Protein AF-A0AAD8MMP9-F1 (afdb_monomer_lite)

Secondary structure (DSSP, 8-state):
--EEEEEEEEEEEEEEPPPPPP-HHHHHHHIIIII---HHHHHHHHHHHHHTTSBS-S-----S--TT--HHHHHHHTTT-TTTHHHHHHHHHH--PPPPP----SS-PPP-B-S---HHHH-HHHHHHHHHHHHHHHHHHSPPEEEEEEEEEEEETTEEEEEEEEEEEE-GGGGT-GGG----B------TT-EEE----------PPPPPPPPHHHHHHHHHHTT-S-TTTHHHHHHHHHHTTSSEEETTTEEEPPHHHHHHHHHHHHHHHHHHHHHHHHHH------TT-S--SPPEEE-SSSPEEE-TTT--EEEPPTT-----S---B-TTT--B---

Foldseek 3Di:
DWWWAWADKDKDKDWDFFDFFAALLNLQLCCQQPVVDASQVSQVLLVVCCVVQFKWDRLDPARDDPPPDDPLLLLVQCCPAPQCNVLSVCCNVVHWDAADDDHGPPDTHGIGTGHHDDCVVRPDSSVVSSLCRHLSSSSRRKGIWIKMKIKIWIDTPHDIDIDIFIGTPGCISCVSVVVPGDDGDDDDDDDRRDIHDDPDDDDDDDDDDDDDADALSRVSVVCVVVVNDGSVCSSVVVVVCCVVQQWPQDPSRGTDGDPVNVVVVVVVVVVCVVCVVVVVCVVVDQPDDDPPDPDSDDWDWDPPPQTWTADPVVRDIGGDPPPDDDDDDDQPQDPSPSDGPPD

Radius of gyration: 29.07 Å; chains: 1; bounding box: 74×55×85 Å

pLDDT: mean 83.8, std 15.83, range [30.52, 98.56]

Organism: NCBI:txid360622

Sequence (343 aa):
MDLLKLLAYQKSRRPKFALLVLIQFNLLKVASSSLGFGPQLAMQLAERLYTQGFISYPRTESTAYPSSFDFRGALEVLRNNSVSGNDVQKLLADGYIKPRSGTDVGDHPPITPMRSALEDMLGYDAWRVYQYVCQHFLGTLSPDCKFIRTKIDFLVGVEFFNCTGQNVTVKGFTSLMPWLAVSEKSLHRLTKGEKIELSKVELYEGYTAPPDYLSESELISLMEKNGIGTDASIPVHINNISERNYVQVQAGRRPSQPFSCCATFQQKFSYFVKKIENMDSLFEAQFSPLSDGKCPRYMKYISSLPSRLFCGTCEEVYFVPQKGTIKLYKEIMCPLERTTLSF

Structure (mmCIF, N/CA/C/O backbone):
data_AF-A0AAD8MMP9-F1
#
_entry.id   AF-A0AAD8MMP9-F1
#
loop_
_atom_site.group_PDB
_atom_site.id
_atom_site.type_symbol
_atom_site.label_atom_id
_atom_site.label_alt_id
_atom_site.label_comp_id
_atom_site.label_asym_id
_atom_site.label_entity_id
_atom_site.label_seq_id
_atom_site.pdbx_PDB_ins_code
_atom_site.Cartn_x
_atom_site.Cartn_y
_atom_site.Cartn_z
_atom_site.occupancy
_atom_site.B_iso_or_equiv
_atom_site.auth_seq_id
_atom_site.auth_comp_id
_atom_site.auth_asym_id
_atom_site.auth_atom_id
_atom_site.pdbx_PDB_model_num
ATOM 1 N N . MET A 1 1 ? -19.319 4.101 46.965 1.00 58.44 1 MET A N 1
ATOM 2 C CA . MET A 1 1 ? -18.586 3.641 45.771 1.00 58.44 1 MET A CA 1
ATOM 3 C C . MET A 1 1 ? -19.235 4.287 44.574 1.00 58.44 1 MET A C 1
ATOM 5 O O . MET A 1 1 ? -20.454 4.198 44.451 1.00 58.44 1 MET A O 1
ATOM 9 N N . ASP A 1 2 ? -18.456 4.981 43.753 1.00 71.88 2 ASP A N 1
ATOM 10 C CA . ASP A 1 2 ? -18.988 5.533 42.515 1.00 71.88 2 ASP A CA 1
ATOM 11 C C . ASP A 1 2 ? -19.393 4.390 41.584 1.00 71.88 2 ASP A C 1
ATOM 13 O O . ASP A 1 2 ? -18.718 3.365 41.489 1.00 71.88 2 ASP A O 1
ATOM 17 N N . LEU A 1 3 ? -20.549 4.542 40.946 1.00 81.81 3 LEU A N 1
ATOM 18 C CA . LEU A 1 3 ? -21.067 3.571 39.992 1.00 81.81 3 LEU A CA 1
ATOM 19 C C . LEU A 1 3 ? -20.827 4.094 38.586 1.00 81.81 3 LEU A C 1
ATOM 21 O O . LEU A 1 3 ? -21.098 5.259 38.290 1.00 81.81 3 LEU A O 1
ATOM 25 N N . LEU A 1 4 ? -20.380 3.204 37.708 1.00 85.06 4 LEU A N 1
ATOM 26 C CA . LEU A 1 4 ? -20.239 3.488 36.293 1.00 85.06 4 LEU A CA 1
ATOM 27 C C . LEU A 1 4 ? -21.638 3.471 35.670 1.00 85.06 4 LEU A C 1
ATOM 29 O O . LEU A 1 4 ? -22.221 2.408 35.449 1.00 85.06 4 LEU A O 1
ATOM 33 N N . LYS A 1 5 ? -22.220 4.651 35.441 1.00 89.06 5 LYS A N 1
ATOM 34 C CA . LYS A 1 5 ? -23.558 4.769 34.855 1.00 89.06 5 LYS A CA 1
ATOM 35 C C . LYS A 1 5 ? -23.455 4.830 33.341 1.00 89.06 5 LYS A C 1
ATOM 37 O O . LYS A 1 5 ? -22.826 5.732 32.791 1.00 89.06 5 LYS A O 1
ATOM 42 N N . LEU A 1 6 ? -24.141 3.927 32.653 1.00 92.25 6 LEU A N 1
ATOM 43 C CA . LEU A 1 6 ? -24.201 3.949 31.197 1.00 92.25 6 LEU A CA 1
ATOM 44 C C . LEU A 1 6 ? -25.117 5.076 30.696 1.00 92.25 6 LEU A C 1
ATOM 46 O O . LEU A 1 6 ? -26.314 5.104 30.998 1.00 92.25 6 LEU A O 1
ATOM 50 N N . LEU A 1 7 ? -24.569 5.983 29.885 1.00 91.69 7 LEU A N 1
ATOM 51 C CA . LEU A 1 7 ? -25.302 7.094 29.270 1.00 91.69 7 LEU A CA 1
ATOM 52 C C . LEU A 1 7 ? -25.846 6.744 27.887 1.00 91.69 7 LEU A C 1
ATOM 54 O O . LEU A 1 7 ? -27.003 7.043 27.576 1.00 91.69 7 LEU A O 1
ATOM 58 N N . ALA A 1 8 ? -25.015 6.121 27.053 1.00 91.56 8 ALA A N 1
ATOM 59 C CA . ALA A 1 8 ? -25.364 5.796 25.679 1.00 91.56 8 ALA A CA 1
ATOM 60 C C . ALA A 1 8 ? -24.740 4.472 25.245 1.00 91.56 8 ALA A C 1
ATOM 62 O O . ALA A 1 8 ? -23.586 4.179 25.548 1.00 91.56 8 ALA A O 1
ATOM 63 N N . TYR A 1 9 ? -25.520 3.690 24.503 1.00 93.75 9 TYR A N 1
ATOM 64 C CA . TYR A 1 9 ? -25.083 2.464 23.850 1.00 93.75 9 TYR A CA 1
ATOM 65 C C . TYR A 1 9 ? -25.411 2.582 22.365 1.00 93.75 9 TYR A C 1
ATOM 67 O O . TYR A 1 9 ? -26.579 2.564 21.974 1.00 93.75 9 TYR A O 1
ATOM 75 N N . GLN A 1 10 ? -24.388 2.748 21.534 1.00 94.00 10 GLN A N 1
ATOM 76 C CA . GLN A 1 10 ? -24.546 3.013 20.109 1.00 94.00 10 GLN A CA 1
ATOM 77 C C . GLN A 1 10 ? -23.937 1.877 19.297 1.00 94.00 10 GLN A C 1
ATOM 79 O O . GLN A 1 10 ? -22.747 1.587 19.415 1.00 94.00 10 GLN A O 1
ATOM 84 N N . LYS A 1 11 ? -24.741 1.262 18.427 1.00 94.88 11 LYS A N 1
ATOM 85 C CA . LYS A 1 11 ? -24.263 0.322 17.409 1.00 94.88 11 LYS A CA 1
ATOM 86 C C . LYS A 1 11 ? -24.375 0.949 16.036 1.00 94.88 11 LYS A C 1
ATOM 88 O O . LYS A 1 11 ? -25.426 1.458 15.667 1.00 94.88 11 LYS A O 1
ATOM 93 N N . SER A 1 12 ? -23.304 0.854 15.262 1.00 95.62 12 SER A N 1
ATOM 94 C CA . SER A 1 12 ? -23.305 1.251 13.856 1.00 95.62 12 SER A CA 1
ATOM 95 C C . SER A 1 12 ? -22.655 0.167 13.010 1.00 95.62 12 SER A C 1
ATOM 97 O O . SER A 1 12 ? -21.595 -0.352 13.363 1.00 95.62 12 SER A O 1
ATOM 99 N N . ARG A 1 13 ? -23.294 -0.182 11.891 1.00 96.81 13 ARG A N 1
ATOM 100 C CA . ARG A 1 13 ? -22.660 -0.989 10.846 1.00 96.81 13 ARG A CA 1
ATOM 101 C C . ARG A 1 13 ? -21.703 -0.082 10.085 1.00 96.81 13 ARG A C 1
ATOM 103 O O . ARG A 1 13 ? -22.095 1.003 9.660 1.00 96.81 13 ARG A O 1
ATOM 110 N N . ARG A 1 14 ? -20.451 -0.500 9.955 1.00 95.69 14 ARG A N 1
ATOM 111 C CA . ARG A 1 14 ? -19.398 0.267 9.294 1.00 95.69 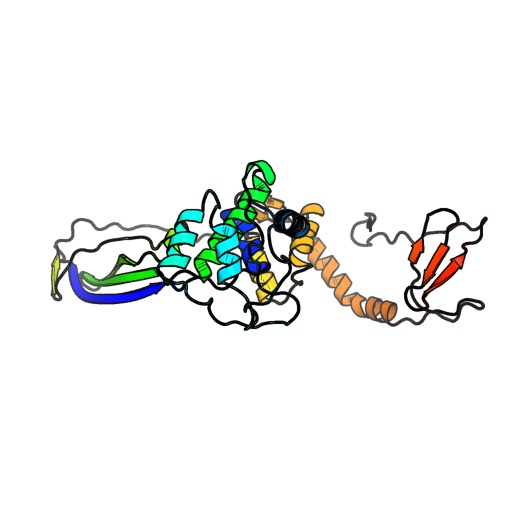14 ARG A CA 1
ATOM 112 C C . ARG A 1 14 ? -18.762 -0.591 8.201 1.00 95.69 14 ARG A C 1
ATOM 114 O O . ARG A 1 14 ? -18.423 -1.746 8.471 1.00 95.69 14 ARG A O 1
ATOM 121 N N . PRO A 1 15 ? -18.615 -0.057 6.980 1.00 95.31 15 PRO A N 1
ATOM 122 C CA . PRO A 1 15 ? -17.741 -0.653 5.991 1.00 95.31 15 PRO A CA 1
ATOM 123 C C . PRO A 1 15 ? -16.297 -0.204 6.244 1.00 95.31 15 PRO A C 1
ATOM 125 O O . PRO A 1 15 ? -16.038 0.933 6.646 1.00 95.31 15 PRO A O 1
ATOM 128 N N . LYS A 1 16 ? -15.353 -1.095 5.967 1.00 95.31 16 LYS A N 1
ATOM 129 C CA . LYS A 1 16 ? -13.981 -0.754 5.616 1.00 95.31 16 LYS A CA 1
ATOM 130 C C . LYS A 1 16 ? -13.848 -1.060 4.131 1.00 95.31 16 LYS A C 1
ATOM 132 O O . LYS A 1 16 ? -13.914 -2.223 3.733 1.00 95.31 16 LYS A O 1
ATOM 137 N N . PHE A 1 17 ? -13.741 0.003 3.341 1.00 93.69 17 PHE A N 1
ATOM 138 C CA . PHE A 1 17 ? -13.715 -0.092 1.887 1.00 93.69 17 PHE A CA 1
ATOM 139 C C . PHE A 1 17 ? -12.473 -0.842 1.405 1.00 93.69 17 PHE A C 1
ATOM 141 O O . PHE A 1 17 ? -11.384 -0.638 1.953 1.00 93.69 17 PHE A O 1
ATOM 148 N N . ALA A 1 18 ? -12.645 -1.676 0.380 1.00 89.06 18 ALA A N 1
ATOM 149 C CA . ALA A 1 18 ? -11.548 -2.313 -0.339 1.00 89.06 18 ALA A CA 1
ATOM 150 C C . ALA A 1 18 ? -10.559 -1.269 -0.875 1.00 89.06 18 ALA A C 1
ATOM 152 O O . ALA A 1 18 ? -10.914 -0.109 -1.097 1.00 89.06 18 ALA A O 1
ATOM 153 N N . LEU A 1 19 ? -9.299 -1.657 -1.065 1.00 87.56 19 LEU A N 1
ATOM 154 C CA . LEU A 1 19 ? -8.236 -0.742 -1.489 1.00 87.56 19 LEU A CA 1
ATOM 155 C C . LEU A 1 19 ? -8.536 -0.097 -2.852 1.00 87.56 19 LEU A C 1
ATOM 157 O O . LEU A 1 19 ? -9.304 -0.620 -3.657 1.00 87.56 19 LEU A O 1
ATOM 161 N N . LEU A 1 20 ? -7.939 1.072 -3.092 1.00 92.69 20 LEU A N 1
ATOM 162 C CA . LEU A 1 20 ? -7.825 1.595 -4.455 1.00 92.69 20 LEU A CA 1
ATOM 163 C C . LEU A 1 20 ? -6.844 0.725 -5.244 1.00 92.69 20 LEU A C 1
ATOM 165 O O . LEU A 1 20 ? -6.064 -0.023 -4.653 1.00 92.69 20 LEU A O 1
ATOM 169 N N . VAL A 1 21 ? -6.880 0.825 -6.568 1.00 95.00 21 VAL A N 1
ATOM 170 C CA . VAL A 1 21 ? -5.954 0.100 -7.445 1.00 95.00 21 VAL A CA 1
ATOM 171 C C . VAL A 1 21 ? -4.492 0.420 -7.119 1.00 95.00 21 VAL A C 1
ATOM 173 O O . VAL A 1 21 ? -4.172 1.458 -6.530 1.00 95.00 21 VAL A O 1
ATOM 176 N N . LEU A 1 22 ? -3.599 -0.510 -7.447 1.00 95.94 22 LEU A N 1
ATOM 177 C CA . LEU A 1 22 ? -2.187 -0.362 -7.130 1.00 95.94 22 LEU A CA 1
ATOM 178 C C . LEU A 1 22 ? -1.511 0.555 -8.153 1.00 95.94 22 LEU A C 1
ATOM 180 O O . LEU A 1 22 ? -1.499 0.256 -9.341 1.00 95.94 22 LEU A O 1
ATOM 184 N N . ILE A 1 23 ? -0.919 1.639 -7.667 1.00 94.62 23 ILE A N 1
ATOM 185 C CA . ILE A 1 23 ? -0.057 2.544 -8.438 1.00 94.62 23 ILE A CA 1
ATOM 186 C C . ILE A 1 23 ? 1.351 2.526 -7.853 1.00 94.62 23 ILE A C 1
ATOM 188 O O . ILE A 1 23 ? 1.547 2.014 -6.741 1.00 94.62 23 ILE A O 1
ATOM 192 N N . GLN A 1 24 ? 2.317 3.117 -8.559 1.00 94.12 24 GLN A N 1
ATOM 193 C CA . GLN A 1 24 ? 3.718 3.097 -8.140 1.00 94.12 24 GLN A CA 1
ATOM 194 C C . GLN A 1 24 ? 3.892 3.605 -6.705 1.00 94.12 24 GLN A C 1
ATOM 196 O O . GLN A 1 24 ? 4.497 2.944 -5.862 1.00 94.12 24 GLN A O 1
ATOM 201 N N . PHE A 1 25 ? 3.306 4.759 -6.405 1.00 92.19 25 PHE A N 1
ATOM 202 C CA . PHE A 1 25 ? 3.400 5.394 -5.098 1.00 92.19 25 PHE A CA 1
ATOM 203 C C . PHE A 1 25 ? 2.946 4.475 -3.947 1.00 92.19 25 PHE A C 1
ATOM 205 O O . PHE A 1 25 ? 3.640 4.321 -2.936 1.00 92.19 25 PHE A O 1
ATOM 212 N N . ASN A 1 26 ? 1.805 3.800 -4.121 1.00 93.75 26 ASN A N 1
ATOM 213 C CA . ASN A 1 26 ? 1.270 2.862 -3.133 1.00 93.75 26 ASN A CA 1
ATOM 214 C C . ASN A 1 26 ? 2.190 1.648 -2.953 1.00 93.75 26 ASN A C 1
ATOM 216 O O . ASN A 1 26 ? 2.414 1.212 -1.820 1.00 93.75 26 ASN A O 1
ATOM 220 N N . LEU A 1 27 ? 2.756 1.132 -4.050 1.00 96.38 27 LEU A N 1
ATOM 221 C CA . LEU A 1 27 ? 3.713 0.030 -4.009 1.00 96.38 27 LEU A CA 1
ATOM 222 C C . LEU A 1 27 ? 4.965 0.408 -3.204 1.00 96.38 27 LEU A C 1
ATOM 224 O O . LEU A 1 27 ? 5.367 -0.352 -2.327 1.00 96.38 27 LEU A O 1
ATOM 228 N N . LEU A 1 28 ? 5.539 1.593 -3.435 1.00 95.50 28 LEU A N 1
ATOM 229 C CA . LEU A 1 28 ? 6.738 2.059 -2.725 1.00 95.50 28 LEU A CA 1
ATOM 230 C C . LEU A 1 28 ? 6.518 2.201 -1.218 1.00 95.50 28 LEU A C 1
ATOM 232 O O . LEU A 1 28 ? 7.366 1.801 -0.417 1.00 95.50 28 LEU A O 1
ATOM 236 N N . LYS A 1 29 ? 5.361 2.732 -0.814 1.00 94.00 29 LYS A N 1
ATOM 237 C CA . LYS A 1 29 ? 5.013 2.892 0.604 1.00 94.00 29 LYS A CA 1
ATOM 238 C C . LYS A 1 29 ? 4.910 1.562 1.326 1.00 94.00 29 LYS A C 1
ATOM 240 O O . LYS A 1 29 ? 5.427 1.419 2.437 1.00 94.00 29 LYS A O 1
ATOM 245 N N . VAL A 1 30 ? 4.257 0.579 0.711 1.00 94.62 30 VAL A N 1
ATOM 246 C CA . VAL A 1 30 ? 4.124 -0.749 1.319 1.00 94.62 30 VAL A CA 1
ATOM 247 C C . VAL A 1 30 ? 5.438 -1.517 1.267 1.00 94.62 30 VAL A C 1
ATOM 249 O O . VAL A 1 30 ? 5.790 -2.187 2.239 1.00 94.62 30 VAL A O 1
ATOM 252 N N . ALA A 1 31 ? 6.218 -1.349 0.200 1.00 94.62 31 ALA A N 1
ATOM 253 C CA . ALA A 1 31 ? 7.552 -1.919 0.118 1.00 94.62 31 ALA A CA 1
ATOM 254 C C . ALA A 1 31 ? 8.436 -1.452 1.286 1.00 94.62 31 ALA A C 1
ATOM 256 O O . ALA A 1 31 ? 9.057 -2.285 1.943 1.00 94.62 31 ALA A O 1
ATOM 257 N N . SER A 1 32 ? 8.403 -0.159 1.619 1.00 92.31 32 SER A N 1
ATOM 258 C CA . SER A 1 32 ? 9.150 0.391 2.754 1.00 92.31 32 SER A CA 1
ATOM 259 C C . SER A 1 32 ? 8.573 -0.029 4.111 1.00 92.31 32 SER A C 1
ATOM 261 O O . SER A 1 32 ? 9.277 -0.622 4.927 1.00 92.31 32 SER A O 1
ATOM 263 N N . SER A 1 33 ? 7.283 0.222 4.348 1.00 90.62 33 SER A N 1
ATOM 264 C CA . SER A 1 33 ? 6.664 0.023 5.669 1.00 90.62 33 SER A CA 1
ATOM 265 C C . SER A 1 33 ? 6.436 -1.441 6.053 1.00 90.62 33 SER A C 1
ATOM 267 O O . SER A 1 33 ? 6.420 -1.758 7.239 1.00 90.62 33 SER A O 1
ATOM 269 N N . SER A 1 34 ? 6.231 -2.327 5.073 1.00 91.00 34 SER A N 1
ATOM 270 C CA . SER A 1 34 ? 5.814 -3.718 5.313 1.00 91.00 34 SER A CA 1
ATOM 271 C C . SER A 1 34 ? 6.781 -4.748 4.735 1.00 91.00 34 SER A C 1
ATOM 273 O O . SER A 1 34 ? 6.989 -5.795 5.347 1.00 91.00 34 SER A O 1
ATOM 275 N N . LEU A 1 35 ? 7.383 -4.487 3.566 1.00 92.81 35 LEU A N 1
ATOM 276 C CA . LEU A 1 35 ? 8.312 -5.445 2.952 1.00 92.81 35 LEU A CA 1
ATOM 277 C C . LEU A 1 35 ? 9.772 -5.234 3.382 1.00 92.81 35 LEU A C 1
ATOM 279 O O . LEU A 1 35 ? 10.572 -6.164 3.285 1.00 92.81 35 LEU A O 1
ATOM 283 N N . GLY A 1 36 ? 10.107 -4.059 3.918 1.00 91.44 36 GLY A N 1
ATOM 284 C CA . GLY A 1 36 ? 11.461 -3.702 4.343 1.00 91.44 36 GLY A CA 1
ATOM 285 C C . GLY A 1 36 ? 12.383 -3.266 3.199 1.00 91.44 36 GLY A C 1
ATOM 286 O O . GLY A 1 36 ? 13.585 -3.102 3.418 1.00 91.44 36 GLY A O 1
ATOM 287 N N . PHE A 1 37 ? 11.852 -3.041 1.996 1.00 94.00 37 PHE A N 1
ATOM 288 C CA . PHE A 1 37 ? 12.624 -2.622 0.826 1.00 94.00 37 PHE A CA 1
ATOM 289 C C . PHE A 1 37 ? 12.682 -1.104 0.699 1.00 94.00 37 PHE A C 1
ATOM 291 O O . PHE A 1 37 ? 11.685 -0.409 0.887 1.00 94.00 37 PHE A O 1
ATOM 298 N N . GLY A 1 38 ? 13.855 -0.588 0.329 1.00 92.06 38 GLY A N 1
ATOM 299 C CA . GLY A 1 38 ? 13.985 0.820 -0.029 1.00 92.06 38 GLY A CA 1
ATOM 300 C C . GLY A 1 38 ? 13.291 1.123 -1.349 1.00 92.06 38 GLY A C 1
ATOM 301 O O . GLY A 1 38 ? 13.152 0.213 -2.170 1.00 92.06 38 GLY A O 1
ATOM 302 N N . PRO A 1 39 ? 12.891 2.380 -1.596 1.00 92.38 39 PRO A N 1
ATOM 303 C CA . PRO A 1 39 ? 12.135 2.737 -2.794 1.00 92.38 39 PRO A CA 1
ATOM 304 C C . PRO A 1 39 ? 12.847 2.335 -4.094 1.00 92.38 39 PRO A C 1
ATOM 306 O O . PRO A 1 39 ? 12.214 1.826 -5.016 1.00 92.38 39 PRO A O 1
ATOM 309 N N . GLN A 1 40 ? 14.174 2.495 -4.139 1.00 93.19 40 GLN A N 1
ATOM 310 C CA . GLN A 1 40 ? 14.999 2.114 -5.287 1.00 93.19 40 GLN A CA 1
ATOM 311 C C . GLN A 1 40 ? 14.990 0.601 -5.539 1.00 93.19 40 GLN A C 1
ATOM 313 O O . GLN A 1 40 ? 14.721 0.168 -6.656 1.00 93.19 40 GLN A O 1
ATOM 318 N N . LEU A 1 41 ? 15.229 -0.205 -4.498 1.00 95.44 41 LEU A N 1
ATOM 319 C CA . LEU A 1 41 ? 15.193 -1.666 -4.605 1.00 95.44 41 LEU A CA 1
ATOM 320 C C . LEU A 1 41 ? 13.789 -2.156 -4.981 1.00 95.44 41 LEU A C 1
ATOM 322 O O . LEU A 1 41 ? 13.646 -3.022 -5.838 1.00 95.44 41 LEU A O 1
ATOM 326 N N . ALA A 1 42 ? 12.746 -1.574 -4.385 1.00 96.88 42 ALA A N 1
ATOM 327 C CA . ALA A 1 42 ? 11.361 -1.904 -4.701 1.00 96.88 42 ALA A CA 1
ATOM 328 C C . ALA A 1 42 ? 11.049 -1.686 -6.191 1.00 96.88 42 ALA A C 1
ATOM 330 O O . ALA A 1 42 ? 10.469 -2.570 -6.823 1.00 96.88 42 ALA A O 1
ATOM 331 N N . MET A 1 43 ? 11.492 -0.562 -6.772 1.00 96.19 43 MET A N 1
ATOM 332 C CA . MET A 1 43 ? 11.341 -0.328 -8.211 1.00 96.19 43 MET A CA 1
ATOM 333 C C . MET A 1 43 ? 12.172 -1.274 -9.063 1.00 96.19 43 MET A C 1
ATOM 335 O O . MET A 1 43 ? 11.644 -1.791 -10.039 1.00 96.19 43 MET A O 1
ATOM 339 N N . GLN A 1 44 ? 13.423 -1.555 -8.695 1.00 97.12 44 GLN A N 1
ATOM 340 C CA . GLN A 1 44 ? 14.257 -2.511 -9.433 1.00 97.12 44 GLN A CA 1
ATOM 341 C C . GLN A 1 44 ? 13.612 -3.904 -9.484 1.00 97.12 44 GLN A C 1
ATOM 343 O O . GLN A 1 44 ? 13.594 -4.554 -10.530 1.00 97.12 44 GLN A O 1
ATOM 348 N N . LEU A 1 45 ? 13.036 -4.357 -8.366 1.00 98.25 45 LEU A N 1
ATOM 349 C CA . LEU A 1 45 ? 12.303 -5.621 -8.301 1.00 98.25 45 LEU A CA 1
ATOM 350 C C . LEU A 1 45 ? 11.035 -5.575 -9.163 1.00 98.25 45 LEU A C 1
ATOM 352 O O . LEU A 1 45 ? 10.792 -6.506 -9.929 1.00 98.25 45 LEU A O 1
ATOM 356 N N . ALA A 1 46 ? 10.252 -4.496 -9.091 1.00 98.12 46 ALA A N 1
ATOM 357 C CA . ALA A 1 46 ? 9.047 -4.336 -9.904 1.00 98.12 46 ALA A CA 1
ATOM 358 C C . ALA A 1 46 ? 9.360 -4.287 -11.414 1.00 98.12 46 ALA A C 1
ATOM 360 O O . ALA A 1 46 ? 8.691 -4.942 -12.210 1.00 98.12 46 ALA A O 1
ATOM 361 N N . GLU A 1 47 ? 10.417 -3.586 -11.819 1.00 97.50 47 GLU A N 1
ATOM 362 C CA . GLU A 1 47 ? 10.886 -3.528 -13.209 1.00 97.50 47 GLU A CA 1
ATOM 363 C C . GLU A 1 47 ? 11.378 -4.879 -13.714 1.00 97.50 47 GLU A C 1
ATOM 365 O O . GLU A 1 47 ? 11.087 -5.259 -14.851 1.00 97.50 47 GLU A O 1
ATOM 370 N N . ARG A 1 48 ? 12.074 -5.640 -12.862 1.00 98.12 48 ARG A N 1
ATOM 371 C CA . ARG A 1 48 ? 12.450 -7.022 -13.168 1.00 98.12 48 ARG A CA 1
ATOM 372 C C . ARG A 1 48 ? 11.209 -7.882 -13.406 1.00 98.12 48 ARG A C 1
ATOM 374 O O . ARG A 1 48 ? 11.167 -8.601 -14.402 1.00 98.12 48 ARG A O 1
ATOM 381 N N . LEU A 1 49 ? 10.197 -7.794 -12.539 1.00 98.56 49 LEU A N 1
ATOM 382 C CA . LEU A 1 49 ? 8.938 -8.532 -12.701 1.00 98.56 49 LEU A CA 1
ATOM 383 C C . LEU A 1 49 ? 8.214 -8.150 -13.997 1.00 98.56 49 LEU A C 1
ATOM 385 O O . LEU A 1 49 ? 7.724 -9.032 -14.702 1.00 98.56 49 LEU A O 1
ATOM 389 N N . TYR A 1 50 ? 8.179 -6.860 -14.329 1.00 98.12 50 TYR A N 1
ATOM 390 C CA . TYR A 1 50 ? 7.587 -6.353 -15.565 1.00 98.12 50 TYR A CA 1
ATOM 391 C C . TYR A 1 50 ? 8.323 -6.853 -16.809 1.00 98.12 50 TYR A C 1
ATOM 393 O O . TYR A 1 50 ? 7.705 -7.428 -17.700 1.00 98.12 50 TYR A O 1
ATOM 401 N N . THR A 1 51 ? 9.650 -6.718 -16.844 1.00 97.75 51 THR A N 1
ATOM 402 C CA . THR A 1 51 ? 10.483 -7.142 -17.985 1.00 97.75 51 THR A CA 1
ATOM 403 C C . THR A 1 51 ? 10.377 -8.649 -18.227 1.00 97.75 51 THR A C 1
ATOM 405 O O . THR A 1 51 ? 10.456 -9.120 -19.357 1.00 97.75 51 THR A O 1
ATOM 408 N N . GLN A 1 52 ? 10.157 -9.420 -17.161 1.00 97.69 52 GLN A N 1
ATOM 409 C CA . GLN A 1 52 ? 9.916 -10.857 -17.243 1.00 97.69 52 GLN A CA 1
ATOM 410 C C . GLN A 1 52 ? 8.459 -11.217 -17.589 1.00 97.69 52 GLN A C 1
ATOM 412 O O . GLN A 1 52 ? 8.182 -12.392 -17.830 1.00 97.69 52 GLN A O 1
ATOM 417 N N . GLY A 1 53 ? 7.536 -10.252 -17.629 1.00 97.44 53 GLY A N 1
ATOM 418 C CA . GLY A 1 53 ? 6.127 -10.437 -17.993 1.00 97.44 53 GLY A CA 1
ATOM 419 C C . GLY A 1 53 ? 5.217 -10.915 -16.856 1.00 97.44 53 GLY A C 1
ATOM 420 O O . GLY A 1 53 ? 4.149 -11.460 -17.122 1.00 97.44 53 GLY A O 1
ATOM 421 N N . PHE A 1 54 ? 5.625 -10.770 -15.591 1.00 97.81 54 PHE A N 1
ATOM 422 C CA . PHE A 1 54 ? 4.817 -11.188 -14.437 1.00 97.81 54 PHE A CA 1
ATOM 423 C C . PHE A 1 54 ? 3.810 -10.133 -13.979 1.00 97.81 54 PHE A C 1
ATOM 425 O O . PHE A 1 54 ? 2.752 -10.499 -13.465 1.00 97.81 54 PHE A O 1
ATOM 432 N N . ILE A 1 55 ? 4.115 -8.850 -14.173 1.00 98.31 55 ILE A N 1
ATOM 433 C CA . ILE A 1 55 ? 3.235 -7.723 -13.835 1.00 98.31 55 ILE A CA 1
ATOM 434 C C . ILE A 1 55 ? 3.177 -6.717 -14.992 1.00 98.31 55 ILE A C 1
ATOM 436 O O . ILE A 1 55 ? 4.040 -6.740 -15.869 1.00 98.31 55 ILE A O 1
ATOM 440 N N . SER A 1 56 ? 2.170 -5.842 -14.999 1.00 97.25 56 SER A N 1
ATOM 441 C CA . SER A 1 56 ? 2.108 -4.685 -15.896 1.00 97.25 56 SER A CA 1
ATOM 442 C C . SER A 1 56 ? 3.156 -3.631 -15.518 1.00 97.25 56 SER A C 1
ATOM 444 O O . SER A 1 56 ? 3.842 -3.743 -14.500 1.00 97.25 56 SER A O 1
ATOM 446 N N . TYR A 1 57 ? 3.313 -2.616 -16.367 1.00 96.25 57 TYR A N 1
ATOM 447 C CA . TYR A 1 57 ? 4.320 -1.579 -16.177 1.00 96.25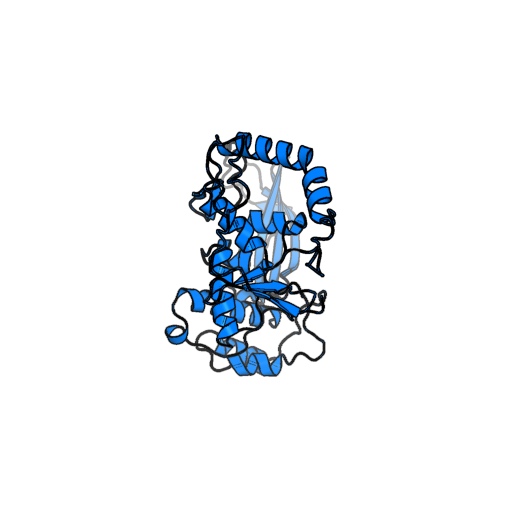 57 TYR A CA 1
ATOM 448 C C . TYR A 1 57 ? 4.183 -0.900 -14.796 1.00 96.25 57 TYR A C 1
ATOM 450 O O . TYR A 1 57 ? 3.101 -0.416 -14.463 1.00 96.25 57 TYR A O 1
ATOM 458 N N . PRO A 1 58 ? 5.247 -0.877 -13.965 1.00 95.50 58 PRO A N 1
ATOM 459 C CA . PRO A 1 58 ? 5.130 -0.510 -12.556 1.00 95.50 58 PRO A CA 1
ATOM 460 C C . PRO A 1 58 ? 5.215 0.998 -12.299 1.00 95.50 58 PRO A C 1
ATOM 462 O O . PRO A 1 58 ? 5.003 1.419 -11.163 1.00 95.50 58 PRO A O 1
ATOM 465 N N . ARG A 1 59 ? 5.547 1.802 -13.320 1.00 93.25 59 ARG A N 1
ATOM 466 C CA . ARG A 1 59 ? 5.585 3.266 -13.241 1.00 93.25 59 ARG A CA 1
ATOM 467 C C . ARG A 1 59 ? 4.284 3.821 -13.818 1.00 93.25 59 ARG A C 1
ATOM 469 O O . ARG A 1 59 ? 4.114 3.956 -15.023 1.00 93.25 59 ARG A O 1
ATOM 476 N N . THR A 1 60 ? 3.294 3.955 -12.946 1.00 91.81 60 THR A N 1
ATOM 477 C CA . THR A 1 60 ? 1.941 4.390 -13.298 1.00 91.81 60 THR A CA 1
ATOM 478 C C . THR A 1 60 ? 1.356 5.208 -12.160 1.00 91.81 60 THR A C 1
ATOM 480 O O . THR A 1 60 ? 1.521 4.861 -10.983 1.00 91.81 60 THR A O 1
ATOM 483 N N . GLU A 1 61 ? 0.644 6.265 -12.538 1.00 90.44 61 GLU A N 1
ATOM 484 C CA . GLU A 1 61 ? -0.163 7.116 -11.663 1.00 90.44 61 GLU A CA 1
ATOM 485 C C . GLU A 1 61 ? -1.672 6.917 -11.903 1.00 90.44 61 GLU A C 1
ATOM 487 O O . GLU A 1 61 ? -2.494 7.456 -11.159 1.00 90.44 61 GLU A O 1
ATOM 492 N N . SER A 1 62 ? -2.064 6.110 -12.901 1.00 91.44 62 SER A N 1
ATOM 493 C CA . SER A 1 62 ? -3.476 5.863 -13.205 1.00 91.44 62 SER A CA 1
ATOM 494 C C . SER A 1 62 ? -4.134 5.107 -12.060 1.00 91.44 62 SER A C 1
ATOM 496 O O . SER A 1 62 ? -3.781 3.979 -11.726 1.00 91.44 62 SER A O 1
ATOM 498 N N . THR A 1 63 ? -5.162 5.718 -11.480 1.00 92.25 63 THR A N 1
ATOM 499 C CA . THR A 1 63 ? -5.965 5.143 -10.391 1.00 92.25 63 THR A CA 1
ATOM 500 C C . THR A 1 63 ? -7.247 4.480 -10.897 1.00 92.25 63 THR A C 1
ATOM 502 O O . THR A 1 63 ? -8.100 4.083 -10.103 1.00 92.25 63 THR A O 1
ATOM 505 N N . ALA A 1 64 ? -7.380 4.321 -12.214 1.00 92.69 64 ALA A N 1
ATOM 506 C CA . ALA A 1 64 ? -8.477 3.623 -12.864 1.00 92.69 64 ALA A CA 1
ATOM 507 C C . ALA A 1 64 ? -7.965 2.687 -13.960 1.00 92.69 64 ALA A C 1
ATOM 509 O O . ALA A 1 64 ? -6.997 2.985 -14.651 1.00 92.69 64 ALA A O 1
ATOM 510 N N . TYR A 1 65 ? -8.656 1.563 -14.128 1.00 92.44 65 TYR A N 1
ATOM 511 C CA . TYR A 1 65 ? -8.502 0.715 -15.305 1.00 92.44 65 TYR A CA 1
ATOM 512 C C . TYR A 1 65 ? -9.301 1.285 -16.483 1.00 92.44 65 TYR A C 1
ATOM 514 O O . TYR A 1 65 ? -10.379 1.849 -16.253 1.00 92.44 65 TYR A O 1
ATOM 522 N N . PRO A 1 66 ? -8.853 1.075 -17.735 1.00 90.44 66 PRO A N 1
ATOM 523 C CA . PRO A 1 66 ? -9.661 1.406 -18.901 1.00 90.44 66 PRO A CA 1
ATOM 524 C C . PRO A 1 66 ? -10.960 0.590 -18.902 1.00 90.44 66 PRO A C 1
ATOM 526 O O . PRO A 1 66 ? -11.024 -0.528 -18.384 1.00 90.44 66 PRO A O 1
ATOM 529 N N . SER A 1 67 ? -12.013 1.127 -19.519 1.00 88.62 67 SER A N 1
ATOM 530 C CA . SER A 1 67 ? -13.336 0.482 -19.557 1.00 88.62 67 SER A CA 1
ATOM 531 C C . SER A 1 67 ? -13.329 -0.897 -20.232 1.00 88.62 67 SER A C 1
ATOM 533 O O . SER A 1 67 ? -14.171 -1.736 -19.912 1.00 88.62 67 SER A O 1
ATOM 535 N N . SER A 1 68 ? -12.366 -1.134 -21.126 1.00 90.44 68 SER A N 1
ATOM 536 C CA . SER A 1 68 ? -12.140 -2.385 -21.855 1.00 90.44 68 SER A CA 1
ATOM 537 C C . SER A 1 68 ? -11.304 -3.424 -21.098 1.00 90.44 68 SER A C 1
ATOM 539 O O . SER A 1 68 ? -11.036 -4.491 -21.647 1.00 90.44 68 SER A O 1
ATOM 541 N N . PHE A 1 69 ? -10.856 -3.136 -19.872 1.00 93.25 69 PHE A N 1
ATOM 542 C CA . PHE A 1 69 ? -9.963 -4.027 -19.135 1.00 93.25 69 PHE A CA 1
ATOM 543 C C . PHE A 1 69 ? -10.623 -5.379 -18.802 1.00 93.25 69 PHE A C 1
ATOM 545 O O . PHE A 1 69 ? -11.692 -5.434 -18.185 1.00 93.25 69 PHE A O 1
ATOM 552 N N . ASP A 1 70 ? -9.956 -6.481 -19.163 1.00 95.19 70 ASP A N 1
ATOM 553 C CA . ASP A 1 70 ? -10.437 -7.844 -18.917 1.00 95.19 70 ASP A CA 1
ATOM 554 C C . ASP A 1 70 ? -10.031 -8.360 -17.525 1.00 95.19 70 ASP A C 1
ATOM 556 O O . ASP A 1 70 ? -9.029 -9.056 -17.337 1.00 95.19 70 ASP A O 1
ATOM 560 N N . PHE A 1 71 ? -10.857 -8.044 -16.527 1.00 96.12 71 PHE A N 1
ATOM 561 C CA . PHE A 1 71 ? -10.683 -8.549 -15.163 1.00 96.12 71 PHE A CA 1
ATOM 562 C C . PHE A 1 71 ? -10.791 -10.074 -15.063 1.00 96.12 71 PHE A C 1
ATOM 564 O O . PHE A 1 71 ? -10.129 -10.674 -14.217 1.00 96.12 71 PHE A O 1
ATOM 571 N N . ARG A 1 72 ? -11.614 -10.714 -15.907 1.00 96.38 72 ARG A N 1
ATOM 572 C CA . ARG A 1 72 ? -11.805 -12.167 -15.859 1.00 96.38 72 ARG A CA 1
ATOM 573 C C . ARG A 1 72 ? -10.547 -12.869 -16.352 1.00 96.38 72 ARG A C 1
ATOM 575 O O . ARG A 1 72 ? -10.078 -13.783 -15.682 1.00 96.38 72 ARG A O 1
ATOM 582 N N . GLY A 1 73 ? -9.972 -12.411 -17.464 1.00 96.50 73 GLY A N 1
ATOM 583 C CA . GLY A 1 73 ? -8.694 -12.903 -17.976 1.00 96.50 73 GLY A CA 1
ATOM 584 C C . GLY A 1 73 ? -7.559 -12.743 -16.963 1.00 96.50 73 GLY A C 1
ATOM 585 O O . GLY A 1 73 ? -6.839 -13.704 -16.695 1.00 96.50 73 GLY A O 1
ATOM 586 N N . ALA A 1 74 ? -7.453 -11.573 -16.322 1.00 96.06 74 ALA A N 1
ATOM 587 C CA . ALA A 1 74 ? -6.450 -11.327 -15.281 1.00 96.06 74 ALA A CA 1
ATOM 588 C C . ALA A 1 74 ? -6.607 -12.254 -14.055 1.00 96.06 74 ALA A C 1
ATOM 590 O O . ALA A 1 74 ? -5.614 -12.708 -13.487 1.00 96.06 74 ALA A O 1
ATOM 591 N N . LEU A 1 75 ? -7.844 -12.584 -13.661 1.00 96.88 75 LEU A N 1
ATOM 592 C CA . LEU A 1 75 ? -8.108 -13.582 -12.619 1.00 96.88 75 LEU A CA 1
ATOM 593 C C . LEU A 1 75 ? -7.721 -14.997 -13.070 1.00 96.88 75 LEU A C 1
ATOM 595 O O . LEU A 1 75 ? -7.045 -15.706 -12.331 1.00 96.88 75 LEU A O 1
ATOM 599 N N . GLU A 1 76 ? -8.098 -15.413 -14.281 1.00 96.06 76 GLU A N 1
ATOM 600 C CA . GLU A 1 76 ? -7.808 -16.760 -14.802 1.00 96.06 76 GLU A CA 1
ATOM 601 C C . GLU A 1 76 ? -6.303 -17.049 -14.871 1.00 96.06 76 GLU A C 1
ATOM 603 O O . GLU A 1 76 ? -5.870 -18.159 -14.554 1.00 96.06 76 GLU A O 1
ATOM 608 N N . VAL A 1 77 ? -5.490 -16.036 -15.184 1.00 95.00 77 VAL A N 1
ATOM 609 C CA . VAL A 1 77 ? -4.023 -16.123 -15.128 1.00 95.00 77 VAL A CA 1
ATOM 610 C C . VAL A 1 77 ? -3.523 -16.579 -13.752 1.00 95.00 77 VAL A C 1
ATOM 612 O O . VAL A 1 77 ? -2.538 -17.312 -13.669 1.00 95.00 77 VAL A O 1
ATOM 615 N N . LEU A 1 78 ? -4.194 -16.174 -12.672 1.00 95.69 78 LEU A N 1
ATOM 616 C CA . LEU A 1 78 ? -3.820 -16.486 -11.292 1.00 95.69 78 LEU A CA 1
ATOM 617 C C . LEU A 1 78 ? -4.511 -17.728 -10.721 1.00 95.69 78 LEU A C 1
ATOM 619 O O . LEU A 1 78 ? -4.233 -18.103 -9.581 1.00 95.69 78 LEU A O 1
ATOM 623 N N . ARG A 1 79 ? -5.385 -18.396 -11.481 1.00 93.56 79 ARG A N 1
ATOM 624 C CA . ARG A 1 79 ? -6.224 -19.501 -10.980 1.00 93.56 79 ARG A CA 1
ATOM 625 C C . ARG A 1 79 ? -5.430 -20.629 -10.321 1.00 93.56 79 ARG A C 1
ATOM 627 O O . ARG A 1 79 ? -5.870 -21.191 -9.322 1.00 93.56 79 ARG A O 1
ATOM 634 N N . ASN A 1 80 ? -4.257 -20.933 -10.874 1.00 88.00 80 ASN A N 1
ATOM 635 C CA . ASN A 1 80 ? -3.373 -22.000 -10.401 1.00 88.00 80 ASN A CA 1
ATOM 636 C C . ASN A 1 80 ? -2.213 -21.471 -9.535 1.00 88.00 80 ASN A C 1
ATOM 638 O O . ASN A 1 80 ? -1.217 -22.168 -9.350 1.00 88.00 80 ASN A O 1
ATOM 642 N N . ASN A 1 81 ? -2.283 -20.227 -9.052 1.00 90.81 81 ASN A N 1
ATOM 643 C CA . ASN A 1 81 ? -1.274 -19.691 -8.145 1.00 90.81 81 ASN A CA 1
ATOM 644 C C . ASN A 1 81 ? -1.306 -20.446 -6.803 1.00 90.81 81 ASN A C 1
ATOM 646 O O . ASN A 1 81 ? -2.377 -20.662 -6.237 1.00 90.81 81 ASN A O 1
ATOM 650 N N . SER A 1 82 ? -0.135 -20.814 -6.281 1.00 85.56 82 SER A N 1
ATOM 651 C CA . SER A 1 82 ? -0.007 -21.634 -5.068 1.00 85.56 82 SER A CA 1
ATOM 652 C C . SER A 1 82 ? -0.536 -20.961 -3.799 1.00 85.56 82 SER A C 1
ATOM 654 O O . SER A 1 82 ? -0.957 -21.653 -2.876 1.00 85.56 82 SER A O 1
ATOM 656 N N . VAL A 1 83 ? -0.531 -19.627 -3.748 1.00 86.56 83 VAL A N 1
ATOM 657 C CA . VAL A 1 83 ? -0.968 -18.856 -2.578 1.00 86.56 83 VAL A CA 1
ATOM 658 C C . VAL A 1 83 ? -2.413 -18.404 -2.741 1.00 86.56 83 VAL A C 1
ATOM 660 O O . VAL A 1 83 ? -3.233 -18.628 -1.856 1.00 86.56 83 VAL A O 1
ATOM 663 N N . SER A 1 84 ? -2.733 -17.782 -3.876 1.00 88.69 84 SER A N 1
ATOM 664 C CA . SER A 1 84 ? -4.007 -17.079 -4.064 1.00 88.69 84 SER A CA 1
ATOM 665 C C . SER A 1 84 ? -5.027 -17.840 -4.915 1.00 88.69 84 SER A C 1
ATOM 667 O O . SER A 1 84 ? -6.132 -17.341 -5.126 1.00 88.69 84 SER A O 1
ATOM 669 N N . GLY A 1 85 ? -4.697 -19.035 -5.418 1.00 92.00 85 GLY A N 1
ATOM 670 C CA . GLY A 1 85 ? -5.551 -19.779 -6.351 1.00 92.00 85 GLY A CA 1
ATOM 671 C C . GLY A 1 85 ? -6.946 -20.085 -5.796 1.00 92.00 85 GLY A C 1
ATOM 672 O O . GLY A 1 85 ? -7.938 -19.956 -6.511 1.00 92.00 85 GLY A O 1
ATOM 673 N N . ASN A 1 86 ? -7.049 -20.399 -4.502 1.00 93.44 86 ASN A N 1
ATOM 674 C CA . ASN A 1 86 ? -8.339 -20.642 -3.847 1.00 93.44 86 ASN A CA 1
ATOM 675 C C . ASN A 1 86 ? -9.223 -19.389 -3.816 1.00 93.44 86 ASN A C 1
ATOM 677 O O . ASN A 1 86 ? -10.433 -19.477 -4.020 1.00 93.44 86 ASN A O 1
ATOM 681 N N . ASP A 1 87 ? -8.637 -18.221 -3.562 1.00 93.94 87 ASP A N 1
ATOM 682 C CA . ASP A 1 87 ? -9.389 -16.969 -3.506 1.00 93.94 87 ASP A CA 1
ATOM 683 C C . ASP A 1 87 ? -9.785 -16.490 -4.903 1.00 93.94 87 ASP A C 1
ATOM 685 O O . ASP A 1 87 ? -10.896 -16.004 -5.096 1.00 93.94 87 ASP A O 1
ATOM 689 N N . VAL A 1 88 ? -8.925 -16.715 -5.901 1.00 96.06 88 VAL A N 1
ATOM 690 C CA . VAL A 1 88 ? -9.249 -16.495 -7.316 1.00 96.06 88 VAL A CA 1
ATOM 691 C C . VAL A 1 88 ? -10.441 -17.350 -7.740 1.00 96.06 88 VAL A C 1
ATOM 693 O O . VAL A 1 88 ? -11.376 -16.835 -8.348 1.00 96.06 88 VAL A O 1
ATOM 696 N N . GLN A 1 89 ? -10.443 -18.642 -7.400 1.00 95.50 89 GLN A N 1
ATOM 697 C CA . GLN A 1 89 ? -11.553 -19.539 -7.726 1.00 95.50 89 GLN A CA 1
ATOM 698 C C . GLN A 1 89 ? -12.864 -19.083 -7.081 1.00 95.50 89 GLN A C 1
ATOM 700 O O . GLN A 1 89 ? -13.893 -19.084 -7.752 1.00 95.50 89 GLN A O 1
ATOM 705 N N . LYS A 1 90 ? -12.830 -18.621 -5.824 1.00 94.50 90 LYS A N 1
ATOM 706 C CA . LYS A 1 90 ? -14.007 -18.030 -5.167 1.00 94.50 90 LYS A CA 1
ATOM 707 C C . LYS A 1 90 ? -14.488 -16.772 -5.882 1.00 94.50 90 LYS A C 1
ATOM 709 O O . LYS A 1 90 ? -15.670 -16.668 -6.167 1.00 94.50 90 LYS A O 1
ATOM 714 N N . LEU A 1 91 ? -13.592 -15.847 -6.229 1.00 95.50 91 LEU A N 1
ATOM 715 C CA . LEU A 1 91 ? -13.957 -14.628 -6.964 1.00 95.50 91 LEU A CA 1
ATOM 716 C C . LEU A 1 91 ? -14.544 -14.930 -8.352 1.00 95.50 91 LEU A C 1
ATOM 718 O O . LEU A 1 91 ? -15.444 -14.227 -8.807 1.00 95.50 91 LEU A O 1
ATOM 722 N N . LEU A 1 92 ? -14.060 -15.977 -9.024 1.00 95.88 92 LEU A N 1
ATOM 723 C CA . LEU A 1 92 ? -14.601 -16.429 -10.308 1.00 95.88 92 LEU A CA 1
ATOM 724 C C . LEU A 1 92 ? -15.963 -17.129 -10.167 1.00 95.88 92 LEU A C 1
ATOM 726 O O . LEU A 1 92 ? -16.788 -17.003 -11.071 1.00 95.88 92 LEU A O 1
ATOM 730 N N . ALA A 1 93 ? -16.195 -17.858 -9.071 1.00 95.31 93 ALA A N 1
ATOM 731 C CA . ALA A 1 93 ? -17.427 -18.610 -8.825 1.00 95.31 93 ALA A CA 1
ATOM 732 C C . ALA A 1 93 ? -18.554 -17.746 -8.231 1.00 95.31 93 ALA A C 1
ATOM 734 O O . ALA A 1 93 ? -19.670 -17.752 -8.746 1.00 95.31 93 ALA A O 1
ATOM 735 N N . ASP A 1 94 ? -18.254 -16.984 -7.178 1.00 93.50 94 ASP A N 1
ATOM 736 C CA . ASP A 1 94 ? -19.215 -16.156 -6.438 1.00 93.50 94 ASP A CA 1
ATOM 737 C C . ASP A 1 94 ? -19.439 -14.786 -7.106 1.00 93.50 94 ASP A C 1
ATOM 739 O O . ASP A 1 94 ? -20.409 -14.084 -6.813 1.00 93.50 94 ASP A O 1
ATOM 743 N N . GLY A 1 95 ? -18.535 -14.406 -8.014 1.00 93.44 95 GLY A N 1
ATOM 744 C CA . GLY A 1 95 ? -18.481 -13.100 -8.657 1.00 93.44 95 GLY A CA 1
ATOM 745 C C . GLY A 1 95 ? -17.538 -12.124 -7.947 1.00 93.44 95 GLY A C 1
ATOM 746 O O . GLY A 1 95 ? -17.365 -12.142 -6.727 1.00 93.44 95 GLY A O 1
ATOM 747 N N . TYR A 1 96 ? -16.935 -11.233 -8.734 1.00 94.62 96 TYR A N 1
ATOM 748 C CA . TYR A 1 96 ? -16.033 -10.182 -8.264 1.00 94.62 96 TYR A CA 1
ATOM 749 C C . TYR A 1 96 ? -16.638 -8.790 -8.467 1.00 94.62 96 TYR A C 1
ATOM 751 O O . TYR A 1 96 ? -17.476 -8.575 -9.347 1.00 94.62 96 TYR A O 1
ATOM 759 N N . ILE A 1 97 ? -16.195 -7.822 -7.663 1.00 93.88 97 ILE A N 1
ATOM 760 C CA . ILE A 1 97 ? -16.569 -6.416 -7.845 1.00 93.88 97 ILE A CA 1
ATOM 761 C C . ILE A 1 97 ? -15.564 -5.713 -8.755 1.00 93.88 97 ILE A C 1
ATOM 763 O O . ILE A 1 97 ? -14.387 -6.066 -8.791 1.00 93.88 97 ILE A O 1
ATOM 767 N N . LYS A 1 98 ? -16.013 -4.694 -9.492 1.00 91.25 98 LYS A N 1
ATOM 768 C CA . LYS A 1 98 ? -15.077 -3.812 -10.197 1.00 91.25 98 LYS A CA 1
ATOM 769 C C . L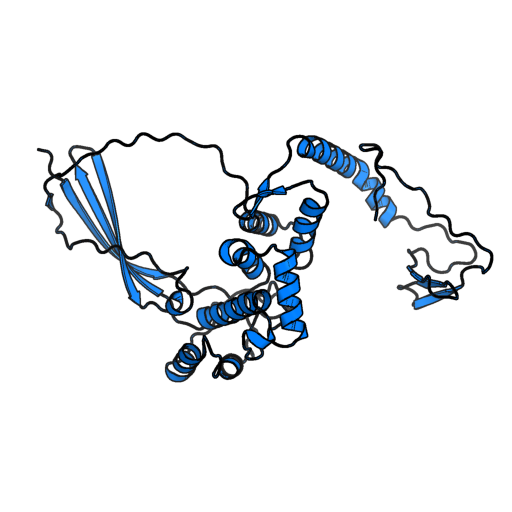YS A 1 98 ? -14.348 -2.923 -9.180 1.00 91.25 98 LYS A C 1
ATOM 771 O O . LYS A 1 98 ? -14.992 -2.476 -8.225 1.00 91.25 98 LYS A O 1
ATOM 776 N N . PRO A 1 99 ? -13.054 -2.624 -9.390 1.00 92.12 99 PRO A N 1
ATOM 777 C CA . PRO A 1 99 ? -12.330 -1.688 -8.542 1.00 92.12 99 PRO A CA 1
ATOM 778 C C . PRO A 1 99 ? -13.013 -0.322 -8.516 1.00 92.12 99 PRO A C 1
ATOM 780 O O . PRO A 1 99 ? -13.687 0.076 -9.471 1.00 92.12 99 PRO A O 1
ATOM 783 N N . ARG A 1 100 ? -12.830 0.407 -7.414 1.00 86.88 100 ARG A N 1
ATOM 784 C CA . ARG A 1 100 ? -13.389 1.754 -7.259 1.00 86.88 100 ARG A CA 1
ATOM 785 C C . ARG A 1 100 ? -12.839 2.686 -8.342 1.00 86.88 100 ARG A C 1
ATOM 787 O O . ARG A 1 100 ? -11.655 2.623 -8.659 1.00 86.88 100 ARG A O 1
ATOM 794 N N . SER A 1 101 ? -13.705 3.546 -8.876 1.00 78.25 101 SER A N 1
ATOM 795 C CA . SER A 1 101 ? -13.337 4.525 -9.899 1.00 78.25 101 SER A CA 1
ATOM 796 C C . SER A 1 101 ? -12.236 5.466 -9.412 1.00 78.25 101 SER A C 1
ATOM 798 O O . SER A 1 101 ? -12.212 5.857 -8.243 1.00 78.25 101 SER A O 1
ATOM 800 N N . GLY A 1 102 ? -11.375 5.863 -10.339 1.00 86.50 102 GLY A N 1
ATOM 801 C CA . GLY A 1 102 ? -10.318 6.847 -10.142 1.00 86.50 102 GLY A CA 1
ATOM 802 C C . GLY A 1 102 ? -10.091 7.647 -11.421 1.00 86.50 102 GLY A C 1
ATOM 803 O O . GLY A 1 102 ? -10.963 7.693 -12.291 1.00 86.50 102 GLY A O 1
ATOM 804 N N . THR A 1 103 ? -8.914 8.245 -11.536 1.00 86.25 103 THR A N 1
ATOM 805 C CA . THR A 1 103 ? -8.488 9.019 -12.703 1.00 86.25 103 THR A CA 1
ATOM 806 C C . THR A 1 103 ? -7.533 8.188 -13.543 1.00 86.25 103 THR A C 1
ATOM 808 O O . THR A 1 103 ? -6.538 7.675 -13.027 1.00 86.25 103 THR A O 1
ATOM 811 N N . ASP A 1 104 ? -7.836 8.061 -14.830 1.00 83.56 104 ASP A N 1
ATOM 812 C CA . ASP A 1 104 ? -6.893 7.544 -15.815 1.00 83.56 104 ASP A CA 1
ATOM 813 C C . ASP A 1 104 ? -6.078 8.715 -16.367 1.00 83.56 104 ASP A C 1
ATOM 815 O O . ASP A 1 104 ? -6.652 9.662 -16.907 1.00 83.56 104 ASP A O 1
ATOM 819 N N . VAL A 1 105 ? -4.758 8.673 -16.184 1.00 80.50 105 VAL A N 1
ATOM 820 C CA . VAL A 1 105 ? -3.842 9.699 -16.705 1.00 80.50 105 VAL A CA 1
ATOM 821 C C . VAL A 1 105 ? -3.368 9.386 -18.129 1.00 80.50 105 VAL A C 1
ATOM 823 O O . VAL A 1 105 ? -2.688 10.205 -18.732 1.00 80.50 105 VAL A O 1
ATOM 826 N N . GLY A 1 106 ? -3.782 8.246 -18.699 1.00 66.94 106 GLY A N 1
ATOM 827 C CA . GLY A 1 106 ? -3.654 7.929 -20.124 1.00 66.94 106 GLY A CA 1
ATOM 828 C C . GLY A 1 106 ? -2.380 7.191 -20.543 1.00 66.94 106 GLY A C 1
ATOM 829 O O . GLY A 1 106 ? -2.365 6.627 -21.635 1.00 66.94 106 GLY A O 1
ATOM 830 N N . ASP A 1 107 ? -1.350 7.133 -19.695 1.00 75.88 107 ASP A N 1
ATOM 831 C CA . ASP A 1 107 ? -0.065 6.520 -20.064 1.00 75.88 107 ASP A CA 1
ATOM 832 C C . ASP A 1 107 ? -0.055 4.997 -19.854 1.00 75.88 107 ASP A C 1
ATOM 834 O O . ASP A 1 107 ? 0.183 4.218 -20.781 1.00 75.88 107 ASP A O 1
ATOM 838 N N . HIS A 1 108 ? -0.339 4.542 -18.629 1.00 87.50 108 HIS A N 1
ATOM 839 C CA . HIS A 1 108 ? -0.257 3.130 -18.253 1.00 87.50 108 HIS A CA 1
ATOM 840 C C . HIS A 1 108 ? -1.337 2.756 -17.233 1.00 87.50 108 HIS A C 1
ATOM 842 O O . HIS A 1 108 ? -1.506 3.484 -16.257 1.00 87.50 108 HIS A O 1
ATOM 848 N N . PRO A 1 109 ? -2.034 1.610 -17.383 1.00 92.31 109 PRO A N 1
ATOM 849 C CA . PRO A 1 109 ? -3.032 1.170 -16.412 1.00 92.31 109 PRO A CA 1
ATOM 850 C C . PRO A 1 109 ? -2.387 0.797 -15.063 1.00 92.31 109 PRO A C 1
ATOM 852 O O . PRO A 1 109 ? -1.173 0.583 -15.002 1.00 92.31 109 PRO A O 1
ATOM 855 N N . PRO A 1 110 ? -3.191 0.646 -13.993 1.00 95.88 110 PRO A N 1
ATOM 856 C CA . PRO A 1 110 ? -2.702 0.237 -12.682 1.00 95.88 110 PRO A CA 1
ATOM 857 C C . PRO A 1 110 ? -1.872 -1.057 -12.709 1.00 95.88 110 PRO A C 1
ATOM 859 O O . PRO A 1 110 ? -2.050 -1.939 -13.561 1.00 95.88 110 PRO A O 1
ATOM 862 N N . ILE A 1 111 ? -0.992 -1.203 -11.718 1.00 97.50 111 ILE A N 1
ATOM 863 C CA . ILE A 1 111 ? -0.102 -2.358 -11.575 1.00 97.50 111 ILE A CA 1
ATOM 864 C C . ILE A 1 111 ? -0.938 -3.625 -11.356 1.00 97.50 111 ILE A C 1
ATOM 866 O O . ILE A 1 111 ? -1.664 -3.748 -10.368 1.00 97.50 111 ILE A O 1
ATOM 870 N N . THR A 1 112 ? -0.808 -4.576 -12.278 1.00 97.00 112 THR A N 1
ATOM 871 C CA . THR A 1 112 ? -1.651 -5.773 -12.388 1.00 97.00 112 THR A CA 1
ATOM 872 C C . THR A 1 112 ? -0.789 -7.014 -12.602 1.00 97.00 112 THR A C 1
ATOM 874 O O . THR A 1 112 ? 0.174 -6.950 -13.365 1.00 97.00 112 THR A O 1
ATOM 877 N N . PRO A 1 113 ? -1.120 -8.163 -11.993 1.00 97.19 113 PRO A N 1
ATOM 878 C CA . PRO A 1 113 ? -0.503 -9.439 -12.341 1.00 97.19 113 PRO A CA 1
ATOM 879 C C . PRO A 1 113 ? -0.860 -9.882 -13.772 1.00 97.19 113 PRO A C 1
ATOM 881 O O . PRO A 1 113 ? -2.027 -9.924 -14.148 1.00 97.19 113 PRO A O 1
ATOM 884 N N . MET A 1 114 ? 0.154 -10.263 -14.552 1.00 96.81 114 MET A N 1
ATOM 885 C CA . MET A 1 114 ? 0.023 -10.666 -15.964 1.00 96.81 114 MET A CA 1
ATOM 886 C C . MET A 1 114 ? 0.350 -12.142 -16.206 1.00 96.81 114 MET A C 1
ATOM 888 O O . MET A 1 114 ? -0.055 -12.709 -17.219 1.00 96.81 114 MET A O 1
ATOM 892 N N . ARG A 1 115 ? 1.061 -12.787 -15.272 1.00 95.81 115 ARG A N 1
ATOM 893 C CA . ARG A 1 115 ? 1.388 -14.217 -15.327 1.00 95.81 115 ARG A CA 1
ATOM 894 C C . ARG A 1 115 ? 1.486 -14.807 -13.922 1.00 95.81 115 ARG A C 1
ATOM 896 O O . ARG A 1 115 ? 1.992 -14.141 -13.020 1.00 95.81 115 ARG A O 1
ATOM 903 N N . SER A 1 116 ? 1.051 -16.056 -13.737 1.00 95.19 116 SER A N 1
ATOM 904 C CA . SER A 1 116 ? 1.305 -16.795 -12.491 1.00 95.19 116 SER A CA 1
ATOM 905 C C . SER A 1 116 ? 2.801 -17.072 -12.309 1.00 95.19 116 SER A C 1
ATOM 907 O O . SER A 1 116 ? 3.508 -17.352 -13.280 1.00 95.19 116 SER A O 1
ATOM 909 N N . ALA A 1 117 ? 3.281 -17.017 -11.070 1.00 94.50 117 ALA A N 1
ATOM 910 C CA . ALA A 1 117 ? 4.653 -17.345 -10.705 1.00 94.50 117 ALA A CA 1
ATOM 911 C C . ALA A 1 117 ? 4.705 -18.263 -9.476 1.00 94.50 117 ALA A C 1
ATOM 913 O O . ALA A 1 117 ? 3.735 -18.377 -8.726 1.00 94.50 117 ALA A O 1
ATOM 914 N N . LEU A 1 118 ? 5.871 -18.870 -9.267 1.00 93.44 118 LEU A N 1
ATOM 915 C CA . LEU A 1 118 ? 6.270 -19.590 -8.063 1.00 93.44 118 LEU A CA 1
ATOM 916 C C . LEU A 1 118 ? 7.493 -18.885 -7.480 1.00 93.44 118 LEU A C 1
ATOM 918 O O . LEU A 1 118 ? 8.267 -18.273 -8.223 1.00 93.44 118 LEU A O 1
ATOM 922 N N . GLU A 1 119 ? 7.674 -19.002 -6.171 1.00 94.44 119 GLU A N 1
ATOM 923 C CA . GLU A 1 119 ? 8.781 -18.375 -5.450 1.00 94.44 119 GLU A CA 1
ATOM 924 C C . GLU A 1 119 ? 10.147 -18.757 -6.033 1.00 94.44 119 GLU A C 1
ATOM 926 O O . GLU A 1 119 ? 10.952 -17.872 -6.324 1.00 94.44 119 GLU A O 1
ATOM 931 N N . ASP A 1 120 ? 10.350 -20.040 -6.340 1.00 94.06 120 ASP A N 1
ATOM 932 C CA . ASP A 1 120 ? 11.596 -20.567 -6.914 1.00 94.06 120 ASP A CA 1
ATOM 933 C C . ASP A 1 120 ? 11.988 -19.904 -8.247 1.00 94.06 120 ASP A C 1
ATOM 935 O O . ASP A 1 120 ? 13.168 -19.816 -8.576 1.00 94.06 120 ASP A O 1
ATOM 939 N N . MET A 1 121 ? 11.016 -19.397 -9.017 1.00 94.25 121 MET A N 1
ATOM 940 C CA . MET A 1 121 ? 11.285 -18.713 -10.290 1.00 94.25 121 MET A CA 1
ATOM 941 C C . MET A 1 121 ? 11.740 -17.261 -10.102 1.00 94.25 121 MET A C 1
ATOM 943 O O . MET A 1 121 ? 12.459 -16.720 -10.943 1.00 94.25 121 MET A O 1
ATOM 947 N N . LEU A 1 122 ? 11.290 -16.603 -9.031 1.00 95.38 122 LEU A N 1
ATOM 948 C CA . LEU A 1 122 ? 11.522 -15.174 -8.806 1.00 95.38 122 LEU A CA 1
ATOM 949 C C . LEU A 1 122 ? 12.669 -14.921 -7.820 1.00 95.38 122 LEU A C 1
ATOM 951 O O . LEU A 1 122 ? 13.385 -13.919 -7.944 1.00 95.38 122 LEU A O 1
ATOM 955 N N . GLY A 1 123 ? 12.874 -15.844 -6.882 1.00 95.81 123 GLY A N 1
ATOM 956 C CA . GLY A 1 123 ? 13.660 -15.627 -5.677 1.00 95.81 123 GLY A CA 1
ATOM 957 C C . GLY A 1 123 ? 12.884 -14.814 -4.636 1.00 95.81 123 GLY A C 1
ATOM 958 O O . GLY A 1 123 ? 11.918 -14.119 -4.957 1.00 95.81 123 GLY A O 1
ATOM 959 N N . TYR A 1 124 ? 13.341 -14.885 -3.387 1.00 95.69 124 TYR A N 1
ATOM 960 C CA . TYR A 1 124 ? 12.620 -14.400 -2.206 1.00 95.69 124 TYR A CA 1
ATOM 961 C C . TYR A 1 124 ? 12.117 -12.947 -2.317 1.00 95.69 124 TYR A C 1
ATOM 963 O O . TYR A 1 124 ? 10.922 -12.686 -2.183 1.00 95.69 124 TYR A O 1
ATOM 971 N N . ASP A 1 125 ? 12.990 -11.983 -2.622 1.00 96.81 125 ASP A N 1
ATOM 972 C CA . ASP A 1 125 ? 12.597 -10.566 -2.602 1.00 96.81 125 ASP A CA 1
ATOM 973 C C . ASP A 1 125 ? 11.620 -10.189 -3.725 1.00 96.81 125 ASP A C 1
ATOM 975 O O . ASP A 1 125 ? 10.614 -9.515 -3.486 1.00 96.81 125 ASP A O 1
ATOM 979 N N . ALA A 1 126 ? 11.873 -10.662 -4.950 1.00 97.50 126 ALA A N 1
ATOM 980 C CA . ALA A 1 126 ? 10.981 -10.423 -6.084 1.00 97.50 126 ALA A CA 1
ATOM 981 C C . ALA A 1 126 ? 9.634 -11.139 -5.898 1.00 97.50 126 ALA A C 1
ATOM 983 O O . ALA A 1 126 ? 8.592 -10.587 -6.253 1.00 97.50 126 ALA A O 1
ATOM 984 N N . TRP A 1 127 ? 9.643 -12.331 -5.291 1.00 97.31 127 TRP A N 1
ATOM 985 C CA . TRP A 1 127 ? 8.431 -13.055 -4.921 1.00 97.31 127 TRP A CA 1
ATOM 986 C C . TRP A 1 127 ? 7.562 -12.262 -3.946 1.00 97.31 127 TRP A C 1
ATOM 988 O O . TRP A 1 127 ? 6.360 -12.158 -4.168 1.00 97.31 127 TRP A O 1
ATOM 998 N N . ARG A 1 128 ? 8.143 -11.620 -2.924 1.00 97.00 128 ARG A N 1
ATOM 999 C CA . ARG A 1 128 ? 7.384 -10.794 -1.965 1.00 97.00 128 ARG A CA 1
ATOM 1000 C C . ARG A 1 128 ? 6.694 -9.601 -2.628 1.00 97.00 128 ARG A C 1
ATOM 1002 O O . ARG A 1 128 ? 5.538 -9.316 -2.320 1.00 97.00 128 ARG A O 1
ATOM 1009 N N . VAL A 1 129 ? 7.370 -8.927 -3.564 1.00 97.88 129 VAL A N 1
ATOM 1010 C CA . VAL A 1 129 ? 6.764 -7.837 -4.355 1.00 97.88 129 VAL A CA 1
ATOM 1011 C C . VAL A 1 129 ? 5.638 -8.378 -5.241 1.00 97.88 129 VAL A C 1
ATOM 1013 O O . VAL A 1 129 ? 4.537 -7.829 -5.243 1.00 97.88 129 VAL A O 1
ATOM 1016 N N . TYR A 1 130 ? 5.877 -9.484 -5.948 1.00 97.88 130 TYR A N 1
ATOM 1017 C CA . TYR A 1 130 ? 4.882 -10.129 -6.806 1.00 97.88 130 TYR A CA 1
ATOM 1018 C C . TYR A 1 130 ? 3.640 -10.601 -6.031 1.00 97.88 130 TYR A C 1
ATOM 1020 O O . TYR A 1 130 ? 2.508 -10.346 -6.448 1.00 97.88 130 TYR A O 1
ATOM 1028 N N . GLN A 1 131 ? 3.840 -11.251 -4.884 1.00 96.12 131 GLN A N 1
ATOM 1029 C CA . GLN A 1 131 ? 2.771 -11.733 -4.014 1.00 96.12 131 GLN A CA 1
ATOM 1030 C C . GLN A 1 131 ? 1.903 -10.568 -3.536 1.00 96.12 131 GLN A C 1
ATOM 1032 O O . GLN A 1 131 ? 0.676 -10.659 -3.598 1.00 96.12 131 GLN A O 1
ATOM 1037 N N . TYR A 1 132 ? 2.529 -9.452 -3.145 1.00 97.00 132 TYR A N 1
ATOM 1038 C CA . TYR A 1 132 ? 1.809 -8.243 -2.768 1.00 97.00 132 TYR A CA 1
ATOM 1039 C C . TYR A 1 132 ? 0.978 -7.678 -3.929 1.00 97.00 132 TYR A C 1
ATOM 1041 O O . TYR A 1 132 ? -0.198 -7.377 -3.734 1.00 97.00 132 TYR A O 1
ATOM 1049 N N . VAL A 1 133 ? 1.538 -7.587 -5.144 1.00 97.62 133 VAL A N 1
ATOM 1050 C CA . VAL A 1 133 ? 0.792 -7.146 -6.342 1.00 97.62 133 VAL A CA 1
ATOM 1051 C C . VAL A 1 133 ? -0.434 -8.033 -6.578 1.00 97.62 133 VAL A C 1
ATOM 1053 O O . VAL A 1 133 ? -1.531 -7.518 -6.797 1.00 97.62 133 VAL A O 1
ATOM 1056 N N . CYS A 1 134 ? -0.284 -9.356 -6.463 1.00 97.06 134 CYS A N 1
ATOM 1057 C CA . CYS A 1 134 ? -1.395 -10.296 -6.613 1.00 97.06 134 CYS A CA 1
ATOM 1058 C C . CYS A 1 134 ? -2.462 -10.102 -5.527 1.00 97.06 134 CYS A C 1
ATOM 1060 O O . CYS A 1 134 ? -3.639 -9.951 -5.843 1.00 97.06 134 CYS A O 1
ATOM 1062 N N . GLN A 1 135 ? -2.073 -10.077 -4.250 1.00 95.88 135 GLN A N 1
ATOM 1063 C CA . GLN A 1 135 ? -3.003 -9.903 -3.128 1.00 95.88 135 GLN A CA 1
ATOM 1064 C C . GLN A 1 135 ? -3.728 -8.558 -3.187 1.00 95.88 135 GLN A C 1
ATOM 1066 O O . GLN A 1 135 ? -4.929 -8.499 -2.930 1.00 95.88 135 GLN A O 1
ATOM 1071 N N . HIS A 1 136 ? -3.025 -7.489 -3.568 1.00 96.75 136 HIS A N 1
ATOM 1072 C CA . HIS A 1 136 ? -3.611 -6.163 -3.737 1.00 96.75 136 HIS A CA 1
ATOM 1073 C C . HIS A 1 136 ? -4.622 -6.156 -4.885 1.00 96.75 136 HIS A C 1
ATOM 1075 O O . HIS A 1 136 ? -5.744 -5.692 -4.692 1.00 96.75 136 HIS A O 1
ATOM 1081 N N . PHE A 1 137 ? -4.272 -6.715 -6.049 1.00 97.06 137 PHE A N 1
ATOM 1082 C CA . PHE A 1 137 ? -5.190 -6.836 -7.185 1.00 97.06 137 PHE A CA 1
ATOM 1083 C C . PHE A 1 137 ? -6.469 -7.589 -6.797 1.00 97.06 137 PHE A C 1
ATOM 1085 O O . PHE A 1 137 ? -7.568 -7.054 -6.941 1.00 97.06 137 PHE A O 1
ATOM 1092 N N . LEU A 1 138 ? -6.339 -8.777 -6.200 1.00 96.69 138 LEU A N 1
ATOM 1093 C CA . LEU A 1 138 ? -7.486 -9.561 -5.731 1.00 96.69 138 LEU A CA 1
ATOM 1094 C C . LEU A 1 138 ? -8.285 -8.826 -4.650 1.00 96.69 138 LEU A C 1
ATOM 1096 O O . LEU A 1 138 ? -9.515 -8.875 -4.644 1.00 96.69 138 LEU A O 1
ATOM 1100 N N . GLY A 1 139 ? -7.607 -8.092 -3.767 1.00 95.88 139 GLY A N 1
ATOM 1101 C CA . GLY A 1 139 ? -8.235 -7.253 -2.755 1.00 95.88 139 GLY A CA 1
ATOM 1102 C C . GLY A 1 139 ? -9.108 -6.149 -3.356 1.00 95.88 139 GLY A C 1
ATOM 1103 O O . GLY A 1 139 ? -10.180 -5.879 -2.822 1.00 95.88 139 GLY A O 1
ATOM 1104 N N . THR A 1 140 ? -8.706 -5.555 -4.486 1.00 96.00 140 THR A N 1
ATOM 1105 C CA . THR A 1 140 ? -9.509 -4.535 -5.197 1.00 96.00 140 THR A CA 1
ATOM 1106 C C . THR A 1 140 ? -10.746 -5.109 -5.889 1.00 96.00 140 THR A C 1
ATOM 1108 O O . THR A 1 140 ? -11.699 -4.374 -6.139 1.00 96.00 140 THR A O 1
ATOM 1111 N N . LEU A 1 141 ? -10.735 -6.415 -6.169 1.00 96.00 141 LEU A N 1
ATOM 1112 C CA . LEU A 1 141 ? -11.844 -7.165 -6.765 1.00 96.00 141 LEU A CA 1
ATOM 1113 C C . LEU A 1 141 ? -12.727 -7.868 -5.724 1.00 96.00 141 LEU A C 1
ATOM 1115 O O . LEU A 1 141 ? -13.759 -8.450 -6.061 1.00 96.00 141 LEU A O 1
ATOM 1119 N N . SER A 1 142 ? -12.327 -7.808 -4.454 1.00 95.62 142 SER A N 1
ATOM 1120 C CA . SER A 1 142 ? -13.014 -8.437 -3.332 1.00 95.62 142 SER A CA 1
ATOM 1121 C C . SER A 1 142 ? -14.012 -7.486 -2.672 1.00 95.62 142 SER A C 1
ATOM 1123 O O . SER A 1 142 ? -13.788 -6.277 -2.646 1.00 95.62 142 SER A O 1
ATOM 1125 N N . PRO A 1 143 ? -15.092 -8.004 -2.063 1.00 94.81 143 PRO A N 1
ATOM 1126 C CA . PRO A 1 143 ? -16.057 -7.168 -1.361 1.00 94.81 143 PRO A CA 1
ATOM 1127 C C . PRO A 1 143 ? -15.445 -6.451 -0.149 1.00 94.81 143 PRO A C 1
ATOM 1129 O O . PRO A 1 143 ? -14.480 -6.916 0.466 1.00 94.81 143 PRO A O 1
ATOM 1132 N N . ASP A 1 144 ? -16.069 -5.341 0.247 1.00 96.19 144 ASP A N 1
ATOM 1133 C CA . ASP A 1 144 ? -15.696 -4.587 1.444 1.00 96.19 144 ASP A CA 1
ATOM 1134 C C . ASP A 1 144 ? -15.756 -5.439 2.719 1.00 96.19 144 ASP A C 1
ATOM 1136 O O . ASP A 1 144 ? -16.637 -6.287 2.904 1.00 96.19 144 ASP A O 1
ATOM 1140 N N . CYS A 1 145 ? -14.866 -5.129 3.660 1.00 96.94 145 CYS A N 1
ATOM 1141 C CA . CYS A 1 145 ? -14.969 -5.636 5.020 1.00 96.94 145 CYS A CA 1
ATOM 1142 C C . CYS A 1 145 ? -16.122 -4.916 5.738 1.00 96.94 145 CYS A C 1
ATOM 1144 O O . CYS A 1 145 ? -16.248 -3.692 5.668 1.00 96.94 145 CYS A O 1
ATOM 1146 N N . LYS A 1 146 ? -16.985 -5.654 6.440 1.00 97.62 146 LYS A N 1
ATOM 1147 C CA . LYS A 1 146 ? -18.119 -5.101 7.197 1.00 97.62 146 LYS A CA 1
ATOM 1148 C C . LYS A 1 146 ? -17.994 -5.497 8.656 1.00 97.62 146 LYS A C 1
ATOM 1150 O O . LYS A 1 146 ? -17.773 -6.667 8.966 1.00 97.62 146 LYS A O 1
ATOM 1155 N N . PHE A 1 147 ? -18.180 -4.531 9.546 1.00 96.94 147 PHE A N 1
ATOM 1156 C CA . PHE A 1 147 ? -18.089 -4.741 10.986 1.00 96.94 147 PHE A CA 1
ATOM 1157 C C . PHE A 1 147 ? -19.130 -3.912 11.740 1.00 96.94 147 PHE A C 1
ATOM 1159 O O . PHE A 1 147 ? -19.641 -2.896 11.260 1.00 96.94 147 PHE A O 1
ATOM 1166 N N . ILE A 1 148 ? -19.461 -4.357 12.947 1.00 96.62 148 ILE A N 1
ATOM 1167 C CA . ILE A 1 148 ? -20.324 -3.635 13.876 1.00 96.62 148 ILE A CA 1
ATOM 1168 C C . ILE A 1 148 ? -19.427 -2.906 14.867 1.00 96.62 148 ILE A C 1
ATOM 1170 O O . ILE A 1 148 ? -18.748 -3.532 15.679 1.00 96.62 148 ILE A O 1
ATOM 1174 N N . ARG A 1 149 ? -19.454 -1.572 14.827 1.00 96.38 149 ARG A N 1
ATOM 1175 C CA . ARG A 1 149 ? -18.819 -0.723 15.836 1.00 96.38 149 ARG A CA 1
ATOM 1176 C C . ARG A 1 149 ? -19.817 -0.441 16.951 1.00 96.38 149 ARG A C 1
ATOM 1178 O O . ARG A 1 149 ? -20.881 0.127 16.695 1.00 96.38 149 ARG A O 1
ATOM 1185 N N . THR A 1 150 ? -19.451 -0.811 18.172 1.00 96.25 150 THR A N 1
ATOM 1186 C CA . THR A 1 150 ? -20.195 -0.508 19.398 1.00 96.25 150 THR A CA 1
ATOM 1187 C C . THR A 1 150 ? -19.440 0.569 20.167 1.00 96.25 150 THR A C 1
ATOM 1189 O O . THR A 1 150 ? -18.273 0.369 20.488 1.00 96.25 150 THR A O 1
ATOM 1192 N N . LYS A 1 151 ? -20.076 1.706 20.447 1.00 95.50 151 LYS A N 1
ATOM 1193 C CA . LYS A 1 151 ? -19.548 2.751 21.332 1.00 95.50 151 LYS A CA 1
ATOM 1194 C C . LYS A 1 151 ? -20.428 2.819 22.571 1.00 95.50 151 LYS A C 1
ATOM 1196 O O . LYS A 1 151 ? -21.654 2.857 22.440 1.00 95.50 151 LYS A O 1
ATOM 1201 N N . ILE A 1 152 ? -19.807 2.804 23.741 1.00 95.12 152 ILE A N 1
ATOM 1202 C CA . ILE A 1 152 ? -20.497 2.920 25.022 1.00 95.12 152 ILE A CA 1
ATOM 1203 C C . ILE A 1 152 ? -19.917 4.117 25.756 1.00 95.12 152 ILE A C 1
ATOM 1205 O O . ILE A 1 152 ? -18.702 4.198 25.925 1.00 95.12 152 ILE A O 1
ATOM 1209 N N . ASP A 1 153 ? -20.792 5.032 26.153 1.00 95.06 153 ASP A N 1
ATOM 1210 C CA . ASP A 1 153 ? -20.438 6.230 26.905 1.00 95.06 153 ASP A CA 1
ATOM 1211 C C . ASP A 1 153 ? -20.912 6.066 28.352 1.00 95.06 153 ASP A C 1
ATOM 1213 O O . ASP A 1 153 ? -22.055 5.665 28.607 1.00 95.06 153 ASP A O 1
ATOM 1217 N N . PHE A 1 154 ? -20.030 6.381 29.293 1.00 94.19 154 PHE A N 1
ATOM 1218 C CA . PHE A 1 154 ? -20.228 6.213 30.725 1.00 94.19 154 PHE A CA 1
ATOM 1219 C C . PHE A 1 154 ? -20.027 7.532 31.465 1.00 94.19 154 PHE A C 1
ATOM 1221 O O . PHE A 1 154 ? -19.230 8.373 31.051 1.00 94.19 154 PHE A O 1
ATOM 1228 N N . LEU A 1 155 ? -20.736 7.670 32.582 1.00 93.06 155 LEU A N 1
ATOM 1229 C CA . LEU A 1 155 ? -20.580 8.745 33.552 1.00 93.06 155 LEU A CA 1
ATOM 1230 C C . LEU A 1 155 ? -20.138 8.151 34.887 1.00 93.06 155 LEU A C 1
ATOM 1232 O O . LEU A 1 155 ? -20.784 7.229 35.394 1.00 93.06 155 LEU A O 1
ATOM 1236 N N . VAL A 1 156 ? -19.072 8.708 35.452 1.00 90.94 156 VAL A N 1
ATOM 1237 C CA . VAL A 1 156 ? -18.577 8.388 36.794 1.00 90.94 156 VAL A CA 1
ATOM 1238 C C . VAL A 1 156 ? -18.437 9.700 37.552 1.00 90.94 156 VAL A C 1
ATOM 1240 O O . VAL A 1 156 ? -17.584 10.516 37.217 1.00 90.94 156 VAL A O 1
ATOM 1243 N N . GLY A 1 157 ? -19.301 9.940 38.539 1.00 87.69 157 GLY A N 1
ATOM 1244 C CA . GLY A 1 157 ? -19.387 11.254 39.180 1.00 87.69 157 GLY A CA 1
ATOM 1245 C C . GLY A 1 157 ? -19.715 12.342 38.150 1.00 87.69 157 GLY A C 1
ATOM 1246 O O . GLY A 1 157 ? -20.821 12.363 37.608 1.00 87.69 157 GLY A O 1
ATOM 1247 N N . VAL A 1 158 ? -18.744 13.216 37.872 1.00 89.50 158 VAL A N 1
ATOM 1248 C CA . VAL A 1 158 ? -18.825 14.291 36.862 1.00 89.50 158 VAL A CA 1
ATOM 1249 C C . VAL A 1 158 ? -18.030 14.000 35.581 1.00 89.50 158 VAL A C 1
ATOM 1251 O O . VAL A 1 158 ? -18.130 14.758 34.620 1.00 89.50 158 VAL A O 1
ATOM 1254 N N . GLU A 1 159 ? -17.267 12.907 35.551 1.00 91.81 159 GLU A N 1
ATOM 1255 C CA . GLU A 1 159 ? -16.325 12.587 34.477 1.00 91.81 159 GLU A CA 1
ATOM 1256 C C . GLU A 1 159 ? -16.940 11.670 33.415 1.00 91.81 159 GLU A C 1
ATOM 1258 O O . GLU A 1 159 ? -17.695 10.735 33.718 1.00 91.81 159 GLU A O 1
ATOM 1263 N N . PHE A 1 160 ? -16.575 11.909 32.154 1.00 94.06 160 PHE A N 1
ATOM 1264 C CA . PHE A 1 160 ? -17.064 11.149 31.004 1.00 94.06 160 PHE A CA 1
ATOM 1265 C C . PHE A 1 160 ? -16.010 10.177 30.488 1.00 94.06 160 PHE A C 1
ATOM 1267 O O . PHE A 1 160 ? -14.904 10.563 30.116 1.00 94.06 160 PHE A O 1
ATOM 1274 N N . PHE A 1 161 ? -16.403 8.915 30.351 1.00 93.31 161 PHE A N 1
ATOM 1275 C CA . PHE A 1 161 ? -15.567 7.869 29.773 1.00 93.31 161 PHE A CA 1
ATOM 1276 C C . PHE A 1 161 ? -16.259 7.255 28.566 1.00 93.31 161 PHE A C 1
ATOM 1278 O O . PHE A 1 161 ? -17.486 7.228 28.476 1.00 93.31 161 PHE A O 1
ATOM 1285 N N . ASN A 1 162 ? -15.479 6.717 27.633 1.00 94.06 162 ASN A N 1
ATOM 1286 C CA . ASN A 1 162 ? -16.030 5.930 26.542 1.00 94.06 162 ASN A CA 1
ATOM 1287 C C . ASN A 1 162 ? -15.200 4.676 26.296 1.00 94.06 162 ASN A C 1
ATOM 1289 O O . ASN A 1 162 ? -13.989 4.654 26.506 1.00 94.06 162 ASN A O 1
ATOM 1293 N N . CYS A 1 163 ? -15.859 3.630 25.812 1.00 93.69 163 CYS A N 1
ATOM 1294 C CA . CYS A 1 163 ? -15.182 2.478 25.248 1.00 93.69 163 CYS A CA 1
ATOM 1295 C C . CYS A 1 163 ? -15.752 2.162 23.865 1.00 93.69 163 CYS A C 1
ATOM 1297 O O . CYS A 1 163 ? -16.943 2.325 23.589 1.00 93.69 163 CYS A O 1
ATOM 1299 N N . THR A 1 164 ? -14.873 1.727 22.964 1.00 95.44 164 THR A N 1
ATOM 1300 C CA . THR A 1 164 ? -15.250 1.301 21.616 1.00 95.44 164 THR A CA 1
ATOM 1301 C C . THR A 1 164 ? -14.870 -0.159 21.422 1.00 95.44 164 THR A C 1
ATOM 1303 O O . THR A 1 164 ? -13.758 -0.573 21.745 1.00 95.44 164 THR A O 1
ATOM 1306 N N . GLY A 1 165 ? -15.807 -0.923 20.872 1.00 96.00 165 GLY A N 1
ATOM 1307 C CA . GLY A 1 165 ? -15.646 -2.303 20.450 1.00 96.00 165 GLY A CA 1
ATOM 1308 C C . GLY A 1 165 ? -16.002 -2.478 18.986 1.00 96.00 165 GLY A C 1
ATOM 1309 O O . GLY A 1 165 ? -16.774 -1.696 18.421 1.00 96.00 165 GLY A O 1
ATOM 1310 N N . GLN A 1 166 ? -15.436 -3.504 18.369 1.00 96.50 166 GLN A N 1
ATOM 1311 C CA . GLN A 1 166 ? -15.626 -3.829 16.960 1.00 96.50 166 GLN A CA 1
ATOM 1312 C C . GLN A 1 166 ? -15.768 -5.344 16.821 1.00 96.50 166 GLN A C 1
ATOM 1314 O O . GLN A 1 166 ? -15.047 -6.086 17.482 1.00 96.50 166 GLN A O 1
ATOM 1319 N N . ASN A 1 167 ? -16.705 -5.791 15.991 1.00 95.94 167 ASN A N 1
ATOM 1320 C CA . ASN A 1 167 ? -16.924 -7.204 15.682 1.00 95.94 167 ASN A CA 1
ATOM 1321 C C . ASN A 1 167 ? -17.117 -7.345 14.168 1.00 95.94 167 ASN A C 1
ATOM 1323 O O . ASN A 1 167 ? -17.972 -6.657 13.595 1.00 95.94 167 ASN A O 1
ATOM 1327 N N . VAL A 1 168 ? -16.291 -8.165 13.519 1.00 97.00 168 VAL A N 1
ATOM 1328 C CA . VAL A 1 168 ? -16.292 -8.313 12.058 1.00 97.00 168 VAL A CA 1
ATOM 1329 C C . VAL A 1 168 ? -17.410 -9.263 11.646 1.00 97.00 168 VAL A C 1
ATOM 1331 O O . VAL A 1 168 ? -17.461 -10.411 12.063 1.00 97.00 168 VAL A O 1
ATOM 1334 N N . THR A 1 169 ? -18.297 -8.797 10.768 1.00 96.06 169 THR A N 1
ATOM 1335 C CA . THR A 1 169 ? -19.393 -9.615 10.229 1.00 96.06 169 THR A CA 1
ATOM 1336 C C . THR A 1 169 ? -19.054 -10.205 8.864 1.00 96.06 169 THR A C 1
ATOM 1338 O O . THR A 1 169 ? -19.509 -11.291 8.532 1.00 96.06 169 THR A O 1
ATOM 1341 N N . VAL A 1 170 ? -18.277 -9.482 8.050 1.00 95.44 170 VAL A N 1
ATOM 1342 C CA . VAL A 1 170 ? -17.793 -9.942 6.740 1.00 95.44 170 VAL A CA 1
ATOM 1343 C C . VAL A 1 170 ? -16.337 -9.520 6.614 1.00 95.44 170 VAL A C 1
ATOM 1345 O O . VAL A 1 170 ? -16.050 -8.327 6.666 1.00 95.44 170 VAL A O 1
ATOM 1348 N N . LYS A 1 171 ? -15.419 -10.476 6.440 1.00 95.06 171 LYS A N 1
ATOM 1349 C CA . LYS A 1 171 ? -13.987 -10.169 6.279 1.00 95.06 171 LYS A CA 1
ATOM 1350 C C . LYS A 1 171 ? -13.705 -9.439 4.962 1.00 95.06 171 LYS A C 1
ATOM 1352 O O . LYS A 1 171 ? -12.913 -8.506 4.943 1.00 95.06 171 LYS A O 1
ATOM 1357 N N . GLY A 1 172 ? -14.373 -9.824 3.874 1.00 94.81 172 GLY A N 1
ATOM 1358 C CA . GLY A 1 172 ? -14.143 -9.224 2.558 1.00 94.81 172 GLY A CA 1
ATOM 1359 C C . GLY A 1 172 ? -12.667 -9.292 2.156 1.00 94.81 172 GLY A C 1
ATOM 1360 O O . GLY A 1 172 ? -11.989 -10.279 2.457 1.00 94.81 172 GLY A O 1
ATOM 1361 N N . PHE A 1 173 ? -12.147 -8.222 1.554 1.00 95.31 173 PHE A N 1
ATOM 1362 C CA . PHE A 1 173 ? -10.746 -8.126 1.126 1.00 95.31 173 PHE A CA 1
ATOM 1363 C C . PHE A 1 173 ? -9.714 -8.337 2.255 1.00 95.31 173 PHE A C 1
ATOM 1365 O O . PHE A 1 173 ? -8.584 -8.730 1.982 1.00 95.31 173 PHE A O 1
ATOM 1372 N N . THR A 1 174 ? -10.067 -8.140 3.535 1.00 95.69 174 THR A N 1
ATOM 1373 C CA . THR A 1 174 ? -9.112 -8.362 4.641 1.00 95.69 174 THR A CA 1
ATOM 1374 C C . THR A 1 174 ? -8.844 -9.844 4.911 1.00 95.69 174 THR A C 1
ATOM 1376 O O . THR A 1 174 ? -7.996 -10.162 5.737 1.00 95.69 174 THR A O 1
ATOM 1379 N N . SER A 1 175 ? -9.560 -10.761 4.249 1.00 93.56 175 SER A N 1
ATOM 1380 C CA . SER A 1 175 ? -9.195 -12.185 4.224 1.00 93.56 175 SER A CA 1
ATOM 1381 C C . SER A 1 175 ? -7.909 -12.434 3.426 1.00 93.56 175 SER A C 1
ATOM 1383 O O . SER A 1 175 ? -7.074 -13.215 3.870 1.00 93.56 175 SER A O 1
ATOM 1385 N N . LEU A 1 176 ? -7.724 -11.704 2.320 1.00 93.00 176 LEU A N 1
ATOM 1386 C CA . LEU A 1 176 ? -6.526 -11.716 1.473 1.00 93.00 176 LEU A CA 1
ATOM 1387 C C . LEU A 1 176 ? -5.373 -10.902 2.063 1.00 93.00 176 LEU A C 1
ATOM 1389 O O . LEU A 1 176 ? -4.207 -11.186 1.803 1.00 93.00 176 LEU A O 1
ATOM 1393 N N . MET A 1 177 ? -5.704 -9.870 2.846 1.00 93.19 177 MET A N 1
ATOM 1394 C CA . MET A 1 177 ? -4.738 -8.944 3.442 1.00 93.19 177 MET A CA 1
ATOM 1395 C C . MET A 1 177 ? -4.948 -8.844 4.962 1.00 93.19 177 MET A C 1
ATOM 1397 O O . MET A 1 177 ? -5.491 -7.842 5.446 1.00 93.19 177 MET A O 1
ATOM 1401 N N . PRO A 1 178 ? -4.534 -9.863 5.744 1.00 92.06 178 PRO A N 1
ATOM 1402 C CA . PRO A 1 178 ? -4.794 -9.921 7.185 1.00 92.06 178 PRO A CA 1
ATOM 1403 C C . PRO A 1 178 ? -4.172 -8.772 7.986 1.00 92.06 178 PRO A C 1
ATOM 1405 O O . PRO A 1 178 ? -4.720 -8.376 9.010 1.00 92.06 178 PRO A O 1
ATOM 1408 N N . TRP A 1 179 ? -3.074 -8.175 7.512 1.00 92.62 179 TRP A N 1
ATOM 1409 C CA . TRP A 1 179 ? -2.469 -6.986 8.135 1.00 92.62 179 TRP A CA 1
ATOM 1410 C C . TRP A 1 179 ? -3.359 -5.735 8.042 1.00 92.62 179 TRP A C 1
ATOM 1412 O O . TRP A 1 179 ? -3.138 -4.761 8.756 1.00 92.62 179 TRP A O 1
ATOM 1422 N N . LEU A 1 180 ? -4.395 -5.760 7.196 1.00 94.06 180 LEU A N 1
ATOM 1423 C CA . LEU A 1 180 ? -5.442 -4.740 7.132 1.00 94.06 180 LEU A CA 1
ATOM 1424 C C . LEU A 1 180 ? -6.721 -5.170 7.864 1.00 94.06 180 LEU A C 1
ATOM 1426 O O . LEU A 1 180 ? -7.742 -4.489 7.733 1.00 94.06 180 LEU A O 1
ATOM 1430 N N . ALA A 1 181 ? -6.710 -6.260 8.633 1.00 94.88 181 ALA A N 1
ATOM 1431 C CA . ALA A 1 181 ? -7.873 -6.690 9.400 1.00 94.88 181 ALA A CA 1
ATOM 1432 C C . ALA A 1 181 ? -8.306 -5.639 10.434 1.00 94.88 181 ALA A C 1
ATOM 1434 O O . ALA A 1 181 ? -7.526 -4.821 10.926 1.00 94.88 181 ALA A O 1
ATOM 1435 N N . VAL A 1 182 ? -9.599 -5.639 10.743 1.00 94.62 182 VAL A N 1
ATOM 1436 C CA . VAL A 1 182 ? -10.156 -4.821 11.820 1.00 94.62 182 VAL A CA 1
ATOM 1437 C C . VAL A 1 182 ? -9.854 -5.507 13.153 1.00 94.62 182 VAL A C 1
ATOM 1439 O O . VAL A 1 182 ? -10.156 -6.686 13.311 1.00 94.62 182 VAL A O 1
ATOM 1442 N N . SER A 1 183 ? -9.271 -4.776 14.108 1.00 93.62 183 SER A N 1
ATOM 1443 C CA . SER A 1 183 ? -9.024 -5.292 15.461 1.00 93.62 183 SER A CA 1
ATOM 1444 C C . SER A 1 183 ? -10.353 -5.545 16.173 1.00 93.62 183 SER A C 1
ATOM 1446 O O . SER A 1 183 ? -11.127 -4.613 16.417 1.00 93.62 183 SER A O 1
ATOM 1448 N N . GLU A 1 184 ? -10.635 -6.813 16.468 1.00 92.69 184 GLU A N 1
ATOM 1449 C CA . GLU A 1 184 ? -11.881 -7.223 17.104 1.00 92.69 184 GLU A CA 1
ATOM 1450 C C . GLU A 1 184 ? -11.800 -7.069 18.619 1.00 92.69 184 GLU A C 1
ATOM 1452 O O . GLU A 1 184 ? -10.950 -7.639 19.298 1.00 92.69 184 GLU A O 1
ATOM 1457 N N . LYS A 1 185 ? -12.740 -6.299 19.159 1.00 93.94 185 LYS A N 1
ATOM 1458 C CA . LYS A 1 185 ? -12.947 -6.129 20.592 1.00 93.94 185 LYS A CA 1
ATOM 1459 C C . LYS A 1 185 ? -14.437 -6.218 20.849 1.00 93.94 185 LYS A C 1
ATOM 1461 O O . LYS A 1 185 ? -15.170 -5.248 20.646 1.00 93.94 185 LYS A O 1
ATOM 1466 N N . SER A 1 186 ? -14.888 -7.392 21.268 1.00 89.44 186 SER A N 1
ATOM 1467 C CA . SER A 1 186 ? -16.288 -7.597 21.621 1.00 89.44 186 SER A CA 1
ATOM 1468 C C . SER A 1 186 ? -16.590 -6.912 22.949 1.00 89.44 186 SER A C 1
ATOM 1470 O O . SER A 1 186 ? -15.860 -7.064 23.925 1.00 89.44 186 SER A O 1
ATOM 1472 N N . LEU A 1 187 ? -17.666 -6.130 22.971 1.00 90.56 187 LEU A N 1
ATOM 1473 C CA . LEU A 1 187 ? -18.191 -5.517 24.185 1.00 90.56 187 LEU A CA 1
ATOM 1474 C C . LEU A 1 187 ? -19.504 -6.192 24.557 1.00 90.56 187 LEU A C 1
ATOM 1476 O O . LEU A 1 187 ? -20.310 -6.525 23.682 1.00 90.56 187 LEU A O 1
ATOM 1480 N N . HIS A 1 188 ? -19.729 -6.344 25.858 1.00 86.88 188 HIS A N 1
ATOM 1481 C CA . HIS A 1 188 ? -20.980 -6.864 26.388 1.00 86.88 188 HIS A CA 1
ATOM 1482 C C . HIS A 1 188 ? -22.162 -5.982 25.970 1.00 86.88 188 HIS A C 1
ATOM 1484 O O . HIS A 1 188 ? -22.042 -4.774 25.733 1.00 86.88 188 HIS A O 1
ATOM 1490 N N . ARG A 1 189 ? -23.332 -6.607 25.841 1.00 87.94 189 ARG A N 1
ATOM 1491 C CA . ARG A 1 189 ? -24.579 -5.872 25.657 1.00 87.94 189 ARG A CA 1
ATOM 1492 C C . ARG A 1 189 ? -24.964 -5.291 27.012 1.00 87.94 189 ARG A C 1
ATOM 1494 O O . ARG A 1 189 ? -25.157 -6.045 27.952 1.00 87.94 189 ARG A O 1
ATOM 1501 N N . LEU A 1 190 ? -25.080 -3.971 27.059 1.00 89.00 190 LEU A N 1
ATOM 1502 C CA . LEU A 1 190 ? -25.468 -3.222 28.245 1.00 89.00 190 LEU A CA 1
ATOM 1503 C C . LEU A 1 190 ? -26.696 -2.369 27.920 1.00 89.00 190 LEU A C 1
ATOM 1505 O O . LEU A 1 190 ? -26.964 -2.057 26.753 1.00 89.00 190 LEU A O 1
ATOM 1509 N N . THR A 1 191 ? -27.438 -1.992 28.950 1.00 89.50 191 THR A N 1
ATOM 1510 C CA . THR A 1 191 ? -28.659 -1.192 28.853 1.00 89.50 191 THR A CA 1
ATOM 1511 C C . THR A 1 191 ? -28.427 0.242 29.324 1.00 89.50 191 THR A C 1
ATOM 1513 O O . THR A 1 191 ? -27.602 0.526 30.190 1.00 89.50 191 THR A O 1
ATOM 1516 N N . LYS A 1 192 ? -29.127 1.207 28.713 1.00 89.81 192 LYS A N 1
ATOM 1517 C CA . LYS A 1 192 ? -29.020 2.613 29.125 1.00 89.81 192 LYS A CA 1
ATOM 1518 C C . LYS A 1 192 ? -29.508 2.770 30.563 1.00 89.81 192 LYS A C 1
ATOM 1520 O O . LYS A 1 192 ? -30.603 2.329 30.888 1.00 89.81 192 LYS A O 1
ATOM 1525 N N . GLY A 1 193 ? -28.713 3.446 31.390 1.00 87.50 193 GLY A N 1
ATOM 1526 C CA . GLY A 1 193 ? -28.994 3.624 32.813 1.00 87.50 193 GLY A CA 1
ATOM 1527 C C . GLY A 1 193 ? -28.501 2.485 33.705 1.00 87.50 193 GLY A C 1
ATOM 1528 O O . GLY A 1 193 ? -28.559 2.637 34.924 1.00 87.50 193 GLY A O 1
ATOM 1529 N N . GLU A 1 194 ? -27.979 1.399 33.126 1.00 91.44 194 GLU A N 1
ATOM 1530 C CA . GLU A 1 194 ? -27.323 0.329 33.873 1.00 91.44 194 GLU A CA 1
ATOM 1531 C C . GLU A 1 194 ? -26.147 0.889 34.678 1.00 91.44 194 GLU A C 1
ATOM 1533 O O . GLU A 1 194 ? -25.401 1.755 34.203 1.00 91.44 194 GLU A O 1
ATOM 1538 N N . LYS A 1 195 ? -26.031 0.426 35.923 1.00 89.62 195 LYS A N 1
ATOM 1539 C CA . LYS A 1 195 ? -24.983 0.830 36.855 1.00 89.62 195 LYS A CA 1
ATOM 1540 C C . LYS A 1 195 ? -24.048 -0.350 37.052 1.00 89.62 195 LYS A C 1
ATOM 1542 O O . LYS A 1 195 ? -24.494 -1.413 37.471 1.00 89.62 195 LYS A O 1
ATOM 1547 N N . ILE A 1 196 ? -22.774 -0.144 36.752 1.00 89.00 196 ILE A N 1
ATOM 1548 C CA . ILE A 1 196 ? -21.735 -1.166 36.858 1.00 89.00 196 ILE A CA 1
ATOM 1549 C C . ILE A 1 196 ? -20.810 -0.784 38.008 1.00 89.00 196 ILE A C 1
ATOM 1551 O O . ILE A 1 196 ? -20.481 0.391 38.190 1.00 89.00 196 ILE A O 1
ATOM 1555 N N . GLU A 1 197 ? -20.414 -1.775 38.795 1.00 89.50 197 GLU A N 1
ATOM 1556 C CA . GLU A 1 197 ? -19.471 -1.576 39.887 1.00 89.50 197 GLU A CA 1
ATOM 1557 C C . GLU A 1 197 ? -18.076 -1.251 39.340 1.00 89.50 197 GLU A C 1
ATOM 1559 O O . GLU A 1 197 ? -17.562 -1.909 38.430 1.00 89.50 197 GLU A O 1
ATOM 1564 N N . LEU A 1 198 ? -17.471 -0.196 39.882 1.00 88.25 198 LEU A N 1
ATOM 1565 C CA . LEU A 1 198 ? -16.110 0.194 39.548 1.00 88.25 198 LEU A CA 1
ATOM 1566 C C . LEU A 1 198 ? -15.118 -0.737 40.244 1.00 88.25 198 LEU A C 1
ATOM 1568 O O . LEU A 1 198 ? -14.960 -0.684 41.457 1.00 88.25 198 LEU A O 1
ATOM 1572 N N . SER A 1 199 ? -14.426 -1.567 39.461 1.00 89.88 199 SER A N 1
ATOM 1573 C CA . SER A 1 199 ? -13.435 -2.508 39.996 1.00 89.88 199 SER A CA 1
ATOM 1574 C C . SER A 1 199 ? -12.087 -1.850 40.312 1.00 89.88 199 SER A C 1
ATOM 1576 O O . SER A 1 199 ? -11.510 -2.112 41.364 1.00 89.88 199 SER A O 1
ATOM 1578 N N . LYS A 1 200 ? -11.567 -1.007 39.409 1.00 90.25 200 LYS A N 1
ATOM 1579 C CA . LYS A 1 200 ? -10.253 -0.364 39.550 1.00 90.25 200 LYS A CA 1
ATOM 1580 C C . LYS A 1 200 ? -10.222 0.979 38.827 1.00 90.25 200 LYS A C 1
ATOM 1582 O O . LYS A 1 200 ? -10.781 1.106 37.740 1.00 90.25 200 LYS A O 1
ATOM 1587 N N . VAL A 1 201 ? -9.531 1.949 39.421 1.00 89.00 201 VAL A N 1
ATOM 1588 C CA . VAL A 1 201 ? -9.181 3.231 38.801 1.00 89.00 201 VAL A CA 1
ATOM 1589 C C . VAL A 1 201 ? -7.667 3.380 38.881 1.00 89.00 201 VAL A C 1
ATOM 1591 O O . VAL A 1 201 ? -7.078 3.151 39.935 1.00 89.00 201 VAL A O 1
ATOM 1594 N N . GLU A 1 202 ? -7.040 3.724 37.762 1.00 91.56 202 GLU A N 1
ATOM 1595 C CA . GLU A 1 202 ? -5.593 3.910 37.654 1.00 91.56 202 GLU A CA 1
ATOM 1596 C C . GLU A 1 202 ? -5.309 5.272 37.028 1.00 91.56 202 GLU A C 1
ATOM 1598 O O . GLU A 1 202 ? -5.918 5.637 36.020 1.00 91.56 202 GLU A O 1
ATOM 1603 N N . LEU A 1 203 ? -4.380 6.014 37.628 1.00 91.94 203 LEU A N 1
ATOM 1604 C CA . LEU A 1 203 ? -3.839 7.238 37.055 1.00 91.94 203 LEU A CA 1
ATOM 1605 C C . LEU A 1 203 ? -2.553 6.878 36.308 1.00 91.94 203 LEU A C 1
ATOM 1607 O O . LEU A 1 203 ? -1.658 6.264 36.887 1.00 91.94 203 LEU A O 1
ATOM 1611 N N . TYR A 1 204 ? -2.470 7.262 35.038 1.00 91.44 204 TYR A N 1
ATOM 1612 C CA . TYR A 1 204 ? -1.274 7.078 34.225 1.00 91.44 204 TYR A CA 1
ATOM 1613 C C . TYR A 1 204 ? -0.617 8.432 33.989 1.00 91.44 204 TYR A C 1
ATOM 1615 O O . TYR A 1 204 ? -1.242 9.344 33.449 1.00 91.44 204 TYR A O 1
ATOM 1623 N N . GLU A 1 205 ? 0.649 8.548 34.372 1.00 93.50 205 GLU A N 1
ATOM 1624 C CA . GLU A 1 205 ? 1.483 9.687 34.007 1.00 93.50 205 GLU A CA 1
ATOM 1625 C C . GLU A 1 205 ? 2.108 9.441 32.631 1.00 93.50 205 GLU A C 1
ATOM 1627 O O . GLU A 1 205 ? 2.478 8.318 32.281 1.00 93.50 205 GLU A O 1
ATOM 1632 N N . GLY A 1 206 ? 2.210 10.497 31.830 1.00 92.31 206 GLY A N 1
ATOM 1633 C CA . GLY A 1 206 ? 2.808 10.447 30.504 1.00 92.31 206 GLY A CA 1
ATOM 1634 C C . GLY A 1 206 ? 3.581 11.725 30.219 1.00 92.31 206 GLY A C 1
ATOM 1635 O O . GLY A 1 206 ? 3.249 12.792 30.730 1.00 92.31 206 GLY A O 1
ATOM 1636 N N . TYR A 1 207 ? 4.606 11.613 29.380 1.00 92.94 207 TYR A N 1
ATOM 1637 C CA . TYR A 1 207 ? 5.414 12.741 28.927 1.00 92.94 207 TYR A CA 1
ATOM 1638 C C . TYR A 1 207 ? 5.221 12.939 27.426 1.00 92.94 207 TYR A C 1
ATOM 1640 O O . TYR A 1 207 ? 5.079 11.972 26.675 1.00 92.94 207 TYR A O 1
ATOM 1648 N N . THR A 1 208 ? 5.244 14.189 26.969 1.00 93.69 208 THR A N 1
ATOM 1649 C CA . THR A 1 208 ? 5.330 14.478 25.536 1.00 93.69 208 THR A CA 1
ATOM 1650 C C . THR A 1 208 ? 6.725 14.129 25.034 1.00 93.69 208 THR A C 1
ATOM 1652 O O . THR A 1 208 ? 7.716 14.540 25.637 1.00 93.69 208 THR A O 1
ATOM 1655 N N . ALA A 1 2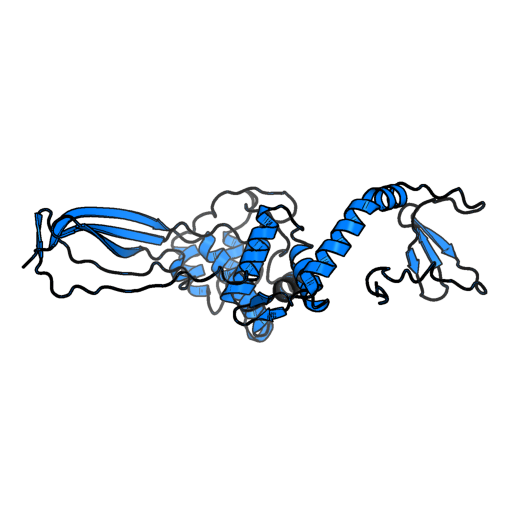09 ? 6.805 13.425 23.912 1.00 87.50 209 ALA A N 1
ATOM 1656 C CA . ALA A 1 209 ? 8.052 13.200 23.194 1.00 87.50 209 ALA A CA 1
ATOM 1657 C C . ALA A 1 209 ? 8.119 14.120 21.962 1.00 87.50 209 ALA A C 1
ATOM 1659 O O . ALA A 1 209 ? 7.068 14.478 21.417 1.00 87.50 209 ALA A O 1
ATOM 1660 N N . PRO A 1 210 ? 9.323 14.510 21.505 1.00 88.50 210 PRO A N 1
ATOM 1661 C CA . PRO A 1 210 ? 9.461 15.140 20.198 1.00 88.50 210 PRO A CA 1
ATOM 1662 C C . PRO A 1 210 ? 8.950 14.195 19.093 1.00 88.50 210 PRO A C 1
ATOM 1664 O O . PRO A 1 210 ? 8.955 12.975 19.286 1.00 88.50 210 PRO A O 1
ATOM 1667 N N . PRO A 1 211 ? 8.522 14.730 17.933 1.00 84.81 211 PRO A N 1
ATOM 1668 C CA . PRO A 1 211 ? 8.191 13.904 16.781 1.00 84.81 211 PRO A CA 1
ATOM 1669 C C . PRO A 1 211 ? 9.359 12.993 16.409 1.00 84.81 211 PRO A C 1
ATOM 1671 O O . PRO A 1 211 ? 10.521 13.401 16.456 1.00 84.81 211 PRO A O 1
ATOM 1674 N N . ASP A 1 212 ? 9.032 11.766 16.027 1.00 83.81 212 ASP A N 1
ATOM 1675 C CA . ASP A 1 212 ? 10.014 10.821 15.515 1.00 83.81 212 ASP A CA 1
ATOM 1676 C C . ASP A 1 212 ? 10.523 11.256 14.131 1.00 83.81 212 ASP A C 1
ATOM 1678 O O . ASP A 1 212 ? 9.894 12.071 13.445 1.00 83.81 212 ASP A O 1
ATOM 1682 N N . TYR A 1 213 ? 11.647 10.691 13.693 1.00 85.38 213 TYR A N 1
ATOM 1683 C CA . TYR A 1 213 ? 12.101 10.895 12.320 1.00 85.38 213 TYR A CA 1
ATOM 1684 C C . TYR A 1 213 ? 11.090 10.300 11.336 1.00 85.38 213 TYR A C 1
ATOM 1686 O O . TYR A 1 213 ? 10.500 9.246 11.592 1.00 85.38 213 TYR A O 1
ATOM 1694 N N . LEU A 1 214 ? 10.936 10.955 10.183 1.00 85.00 214 LEU A N 1
ATOM 1695 C CA . LEU A 1 214 ? 10.123 10.433 9.088 1.00 85.00 214 LEU A CA 1
ATOM 1696 C C . LEU A 1 214 ? 10.617 9.033 8.715 1.00 85.00 214 LEU A C 1
ATOM 1698 O O . LEU A 1 214 ? 11.816 8.799 8.622 1.00 85.00 214 LEU A O 1
ATOM 1702 N N . SER A 1 215 ? 9.705 8.105 8.466 1.00 88.44 215 SER A N 1
ATOM 1703 C CA . SER A 1 215 ? 9.985 6.901 7.686 1.00 88.44 215 SER A CA 1
ATOM 1704 C C . SER A 1 215 ? 10.080 7.246 6.200 1.00 88.44 215 SER A C 1
ATOM 1706 O O . SER A 1 215 ? 9.525 8.246 5.742 1.00 88.44 215 SER A O 1
ATOM 1708 N N . GLU A 1 216 ? 10.728 6.402 5.400 1.00 89.31 216 GLU A N 1
ATOM 1709 C CA . GLU A 1 216 ? 10.711 6.571 3.940 1.00 89.31 216 GLU A CA 1
ATOM 1710 C C . GLU A 1 216 ? 9.282 6.565 3.366 1.00 89.31 216 GLU A C 1
ATOM 1712 O O . GLU A 1 216 ? 9.002 7.312 2.437 1.00 89.31 216 GLU A O 1
ATOM 1717 N N . SER A 1 217 ? 8.352 5.783 3.928 1.00 90.94 217 SER A N 1
ATOM 1718 C CA . SER A 1 217 ? 6.938 5.786 3.509 1.00 90.94 217 SER A CA 1
ATOM 1719 C C . SER A 1 217 ? 6.243 7.129 3.789 1.00 90.94 217 SER A C 1
ATOM 1721 O O . SER A 1 217 ? 5.429 7.604 2.986 1.00 90.94 217 SER A O 1
ATOM 1723 N N . GLU A 1 218 ? 6.552 7.764 4.922 1.00 91.19 218 GLU A N 1
ATOM 1724 C CA . GLU A 1 218 ? 6.058 9.108 5.248 1.00 91.19 218 GLU A CA 1
ATOM 1725 C C . GLU A 1 218 ? 6.713 10.169 4.364 1.00 91.19 218 GLU A C 1
ATOM 1727 O O . GLU A 1 218 ? 6.013 11.045 3.861 1.00 91.19 218 GLU A O 1
ATOM 1732 N N . LEU A 1 219 ? 8.019 10.050 4.099 1.00 91.12 219 LEU A N 1
ATOM 1733 C CA . LEU A 1 219 ? 8.733 10.920 3.167 1.00 91.12 219 LEU A CA 1
ATOM 1734 C C . LEU A 1 219 ? 8.139 10.832 1.758 1.00 91.12 219 LEU A C 1
ATOM 1736 O O . LEU A 1 219 ? 7.823 11.867 1.183 1.00 91.12 219 LEU A O 1
ATOM 1740 N N . ILE A 1 220 ? 7.912 9.622 1.238 1.00 91.50 220 ILE A N 1
ATOM 1741 C CA . ILE A 1 220 ? 7.233 9.403 -0.045 1.00 91.50 220 ILE A CA 1
ATOM 1742 C C . ILE A 1 220 ? 5.880 10.124 -0.039 1.00 91.50 220 ILE A C 1
ATOM 1744 O O . ILE A 1 220 ? 5.590 10.889 -0.954 1.00 91.50 220 ILE A O 1
ATOM 1748 N N . SER A 1 221 ? 5.094 9.975 1.034 1.00 91.19 221 SER A N 1
ATOM 1749 C CA . SER A 1 221 ? 3.786 10.638 1.156 1.00 91.19 221 SER A CA 1
ATOM 1750 C C . SER A 1 221 ? 3.864 12.162 1.169 1.00 91.19 221 SER A C 1
ATOM 1752 O O . SER A 1 221 ? 2.989 12.830 0.621 1.00 91.19 221 SER A O 1
ATOM 1754 N N . LEU A 1 222 ? 4.906 12.725 1.778 1.00 90.44 222 LEU A N 1
ATOM 1755 C CA . LEU A 1 222 ? 5.155 14.160 1.741 1.00 90.44 222 LEU A CA 1
ATOM 1756 C C . LEU A 1 222 ? 5.624 14.619 0.360 1.00 90.44 222 LEU A C 1
ATOM 1758 O O . LEU A 1 222 ? 5.212 15.691 -0.070 1.00 90.44 222 LEU A O 1
ATOM 1762 N N . MET A 1 223 ? 6.438 13.830 -0.341 1.00 90.44 223 MET A N 1
ATOM 1763 C CA . MET A 1 223 ? 6.876 14.145 -1.701 1.00 90.44 223 MET A CA 1
ATOM 1764 C C . MET A 1 223 ? 5.682 14.232 -2.657 1.00 90.44 223 MET A C 1
ATOM 1766 O O . MET A 1 223 ? 5.518 15.262 -3.299 1.00 90.44 223 MET A O 1
ATOM 1770 N N . GLU A 1 224 ? 4.787 13.237 -2.661 1.00 86.81 224 GLU A N 1
ATOM 1771 C CA . GLU A 1 224 ? 3.563 13.263 -3.485 1.00 86.81 224 GLU A CA 1
ATOM 1772 C C . GLU A 1 224 ? 2.655 14.442 -3.112 1.00 86.81 224 GLU A C 1
ATOM 1774 O O . GLU A 1 224 ? 2.267 15.226 -3.976 1.00 86.81 224 GLU A O 1
ATOM 1779 N N . LYS A 1 225 ? 2.376 14.638 -1.814 1.00 89.06 225 LYS A N 1
ATOM 1780 C CA . LYS A 1 225 ? 1.516 15.738 -1.344 1.00 89.06 225 LYS A CA 1
ATOM 1781 C C . LYS A 1 225 ? 2.026 17.120 -1.769 1.00 89.06 225 LYS A C 1
ATOM 1783 O O . LYS A 1 225 ? 1.219 18.029 -1.949 1.00 89.06 225 LYS A O 1
ATOM 1788 N N . ASN A 1 226 ? 3.342 17.291 -1.879 1.00 86.12 226 ASN A N 1
ATOM 1789 C CA . ASN A 1 226 ? 3.970 18.555 -2.263 1.00 86.12 226 ASN A CA 1
ATOM 1790 C C . ASN A 1 226 ? 4.382 18.602 -3.747 1.00 86.12 226 ASN A C 1
ATOM 1792 O O . ASN A 1 226 ? 5.024 19.569 -4.147 1.00 86.12 226 ASN A O 1
ATOM 1796 N N . GLY A 1 227 ? 4.049 17.586 -4.554 1.00 84.69 227 GLY A N 1
ATOM 1797 C CA . GLY A 1 227 ? 4.420 17.529 -5.973 1.00 84.69 227 GLY A CA 1
ATOM 1798 C C . GLY A 1 227 ? 5.934 17.485 -6.219 1.00 84.69 227 GLY A C 1
ATOM 1799 O O . GLY A 1 227 ? 6.420 18.052 -7.194 1.00 84.69 227 GLY A O 1
ATOM 1800 N N . ILE A 1 228 ? 6.698 16.875 -5.308 1.00 85.62 228 ILE A N 1
ATOM 1801 C CA . ILE A 1 228 ? 8.158 16.775 -5.395 1.00 85.62 228 ILE A CA 1
ATOM 1802 C C . ILE A 1 228 ? 8.546 15.443 -6.033 1.00 85.62 228 ILE A C 1
ATOM 1804 O O . ILE A 1 228 ? 8.428 14.382 -5.419 1.00 85.62 228 ILE A O 1
ATOM 1808 N N . GLY A 1 229 ? 9.121 15.532 -7.229 1.00 83.75 229 GLY A N 1
ATOM 1809 C CA . GLY A 1 229 ? 9.502 14.377 -8.032 1.00 83.75 229 GLY A CA 1
ATOM 1810 C C . GLY A 1 229 ? 8.323 13.788 -8.803 1.00 83.75 229 GLY A C 1
ATOM 1811 O O . GLY A 1 229 ? 7.174 14.164 -8.601 1.00 83.75 229 GLY A O 1
ATOM 1812 N N . THR A 1 230 ? 8.637 12.869 -9.706 1.00 83.38 230 THR A N 1
ATOM 1813 C CA . THR A 1 230 ? 7.660 12.079 -10.459 1.00 83.38 230 THR A CA 1
ATOM 1814 C C . THR A 1 230 ? 7.727 10.623 -10.021 1.00 83.38 230 THR A C 1
ATOM 1816 O O . THR A 1 230 ? 8.661 10.217 -9.315 1.00 83.38 230 THR A O 1
ATOM 1819 N N . ASP A 1 231 ? 6.776 9.820 -10.487 1.00 76.38 231 ASP A N 1
ATOM 1820 C CA . ASP A 1 231 ? 6.853 8.361 -10.496 1.00 76.38 231 ASP A CA 1
ATOM 1821 C C . ASP A 1 231 ? 8.289 7.884 -10.834 1.00 76.38 231 ASP A C 1
ATOM 1823 O O . ASP A 1 231 ? 8.921 7.130 -10.090 1.00 76.38 231 ASP A O 1
ATOM 1827 N N . ALA A 1 232 ? 8.925 8.468 -11.848 1.00 77.69 232 ALA A N 1
ATOM 1828 C CA . ALA A 1 232 ? 10.246 8.060 -12.268 1.00 77.69 232 ALA A CA 1
ATOM 1829 C C . ALA A 1 232 ? 11.398 8.504 -11.356 1.00 77.69 232 ALA A C 1
ATOM 1831 O O . ALA A 1 232 ? 12.436 7.830 -11.328 1.00 77.69 232 ALA A O 1
ATOM 1832 N N . SER A 1 233 ? 11.242 9.618 -10.636 1.00 86.38 233 SER A N 1
ATOM 1833 C CA . SER A 1 233 ? 12.341 10.280 -9.934 1.00 86.38 233 SER A CA 1
ATOM 1834 C C . SER A 1 233 ? 12.308 10.119 -8.414 1.00 86.38 233 SER A C 1
ATOM 1836 O O . SER A 1 233 ? 13.373 10.157 -7.799 1.00 86.38 233 SER A O 1
ATOM 1838 N N . ILE A 1 234 ? 11.145 9.874 -7.793 1.00 89.69 234 ILE A N 1
ATOM 1839 C CA . ILE A 1 234 ? 11.015 9.709 -6.331 1.00 89.69 234 ILE A CA 1
ATOM 1840 C C . ILE A 1 234 ? 11.986 8.649 -5.768 1.00 89.69 234 ILE A C 1
ATOM 1842 O O . ILE A 1 234 ? 12.738 8.977 -4.843 1.00 89.69 234 ILE A O 1
ATOM 1846 N N . PRO A 1 235 ? 12.052 7.411 -6.308 1.00 89.88 235 PRO A N 1
ATOM 1847 C CA . PRO A 1 235 ? 12.978 6.392 -5.810 1.00 89.88 235 PRO A CA 1
ATOM 1848 C C . PRO A 1 235 ? 14.440 6.834 -5.888 1.00 89.88 235 PRO A C 1
ATOM 1850 O O . PRO A 1 235 ? 15.203 6.652 -4.938 1.00 89.88 235 PRO A O 1
ATOM 1853 N N . VAL A 1 236 ? 14.798 7.479 -7.001 1.00 90.31 236 VAL A N 1
ATOM 1854 C CA . VAL A 1 236 ? 16.153 7.952 -7.287 1.00 90.31 236 VAL A CA 1
ATOM 1855 C C . VAL A 1 236 ? 16.527 9.107 -6.362 1.00 90.31 236 VAL A C 1
ATOM 1857 O O . VAL A 1 236 ? 17.635 9.139 -5.840 1.00 90.31 236 VAL A O 1
ATOM 1860 N N . HIS A 1 237 ? 15.614 10.044 -6.101 1.00 89.25 237 HIS A N 1
ATOM 1861 C CA . HIS A 1 237 ? 15.852 11.155 -5.180 1.00 89.25 237 HIS A CA 1
ATOM 1862 C C . HIS A 1 237 ? 16.156 10.661 -3.765 1.00 89.25 237 HIS A C 1
ATOM 1864 O O . HIS A 1 237 ? 17.141 11.104 -3.174 1.00 89.25 237 HIS A O 1
ATOM 1870 N N . ILE A 1 238 ? 15.360 9.717 -3.251 1.00 89.38 238 ILE A N 1
ATOM 1871 C CA . ILE A 1 238 ? 15.561 9.133 -1.916 1.00 89.38 238 ILE A CA 1
ATOM 1872 C C . ILE A 1 238 ? 16.881 8.346 -1.857 1.00 89.38 238 ILE A C 1
ATOM 1874 O O . ILE A 1 238 ? 17.628 8.451 -0.880 1.00 89.38 238 ILE A O 1
ATOM 1878 N N . ASN A 1 239 ? 17.210 7.604 -2.917 1.00 89.81 239 ASN A N 1
ATOM 1879 C CA . ASN A 1 239 ? 18.474 6.876 -3.006 1.00 89.81 239 ASN A CA 1
ATOM 1880 C C . ASN A 1 239 ? 19.680 7.824 -3.027 1.00 89.81 239 ASN A C 1
ATOM 1882 O O . ASN A 1 239 ? 20.600 7.664 -2.233 1.00 89.81 239 ASN A O 1
ATOM 1886 N N . ASN A 1 240 ? 19.637 8.870 -3.856 1.00 88.06 240 ASN A N 1
ATOM 1887 C CA . ASN A 1 240 ? 20.729 9.829 -4.013 1.00 88.06 240 ASN A CA 1
ATOM 1888 C C . ASN A 1 240 ? 21.076 10.538 -2.700 1.00 88.06 240 ASN A C 1
ATOM 1890 O O . ASN A 1 240 ? 22.253 10.712 -2.396 1.00 88.06 240 ASN A O 1
ATOM 1894 N N . ILE A 1 241 ? 20.078 10.967 -1.916 1.00 85.06 241 ILE A N 1
ATOM 1895 C CA . ILE A 1 241 ? 20.349 11.620 -0.622 1.00 85.06 241 ILE A CA 1
ATOM 1896 C C . ILE A 1 241 ? 20.939 10.645 0.405 1.00 85.06 241 ILE A C 1
ATOM 1898 O O . ILE A 1 241 ? 21.690 11.072 1.283 1.00 85.06 241 ILE A O 1
ATOM 1902 N N . SER A 1 242 ? 20.637 9.351 0.275 1.00 84.94 242 SER A N 1
ATOM 1903 C CA . SER A 1 242 ? 21.198 8.296 1.122 1.00 84.94 242 SER A CA 1
ATOM 1904 C C . SER A 1 242 ? 22.635 7.956 0.709 1.00 84.94 242 SER A C 1
ATOM 1906 O O . SER A 1 242 ? 23.532 7.990 1.543 1.00 84.94 242 SER A O 1
ATOM 1908 N N . GLU A 1 243 ? 22.895 7.724 -0.583 1.00 85.19 243 GLU A N 1
ATOM 1909 C CA . GLU A 1 243 ? 24.236 7.430 -1.124 1.00 85.19 243 GLU A CA 1
ATOM 1910 C C . GLU A 1 243 ? 25.223 8.583 -0.910 1.00 85.19 243 GLU A C 1
ATOM 1912 O O . GLU A 1 243 ? 26.403 8.368 -0.637 1.00 85.19 243 GLU A O 1
ATOM 1917 N N . ARG A 1 244 ? 24.734 9.826 -0.980 1.00 82.19 244 ARG A N 1
ATOM 1918 C CA . ARG A 1 244 ? 25.530 11.032 -0.706 1.00 82.19 244 ARG A CA 1
ATOM 1919 C C . ARG A 1 244 ? 25.716 11.309 0.786 1.00 82.19 244 ARG A C 1
ATOM 1921 O O . ARG A 1 244 ? 26.306 12.329 1.134 1.00 82.19 244 ARG A O 1
ATOM 1928 N N . ASN A 1 245 ? 25.235 10.422 1.660 1.00 77.31 245 ASN A N 1
ATOM 1929 C CA . ASN A 1 245 ? 25.319 10.529 3.116 1.00 77.31 245 ASN A CA 1
ATOM 1930 C C . ASN A 1 245 ? 24.685 11.808 3.692 1.00 77.31 245 ASN A C 1
ATOM 1932 O O . ASN A 1 245 ? 25.069 12.263 4.770 1.00 77.31 245 ASN A O 1
ATOM 1936 N N . TYR A 1 246 ? 23.698 12.386 2.999 1.00 78.44 246 TYR A N 1
ATOM 1937 C CA . TYR A 1 246 ? 22.899 13.481 3.556 1.00 78.44 246 TYR A CA 1
ATOM 1938 C C . TYR A 1 246 ? 21.909 12.968 4.598 1.00 78.44 246 TYR A C 1
ATOM 1940 O O . TYR A 1 246 ? 21.586 13.666 5.559 1.00 78.44 246 TYR A O 1
ATOM 1948 N N . VAL A 1 247 ? 21.454 11.729 4.418 1.00 82.25 247 VAL A N 1
ATOM 1949 C CA . VAL A 1 247 ? 20.606 11.014 5.367 1.00 82.25 247 VAL A CA 1
ATOM 1950 C C . VAL A 1 247 ? 21.140 9.600 5.581 1.00 82.25 247 VAL A C 1
ATOM 1952 O O . VAL A 1 247 ? 21.669 8.984 4.660 1.00 82.25 247 VAL A O 1
ATOM 1955 N N . GLN A 1 248 ? 20.978 9.072 6.791 1.00 81.00 248 GLN A N 1
ATOM 1956 C CA . GLN A 1 248 ? 21.225 7.668 7.114 1.00 81.00 248 GLN A CA 1
ATOM 1957 C C . GLN A 1 248 ? 19.925 7.005 7.543 1.00 81.00 248 GLN A C 1
ATOM 1959 O O . GLN A 1 248 ? 19.232 7.491 8.440 1.00 81.00 248 GLN A O 1
ATOM 1964 N N . VAL A 1 249 ? 19.600 5.884 6.906 1.00 80.75 249 VAL A N 1
ATOM 1965 C CA . VAL A 1 249 ? 18.389 5.118 7.194 1.00 80.75 249 VAL A CA 1
ATOM 1966 C C . VAL A 1 249 ? 18.603 4.293 8.466 1.00 80.75 249 VAL A C 1
ATOM 1968 O O . VAL A 1 249 ? 19.395 3.354 8.477 1.00 80.75 249 VAL A O 1
ATOM 1971 N N . GLN A 1 250 ? 17.900 4.646 9.542 1.00 78.50 250 GLN A N 1
ATOM 1972 C CA . GLN A 1 250 ? 17.923 3.917 10.812 1.00 78.50 250 GLN A CA 1
ATOM 1973 C C . GLN A 1 250 ? 16.947 2.728 10.813 1.00 78.50 250 GLN A C 1
ATOM 1975 O O . GLN A 1 250 ? 16.186 2.510 9.861 1.00 78.50 250 GLN A O 1
ATOM 1980 N N . ALA A 1 251 ? 16.942 1.970 11.917 1.00 70.38 251 ALA A N 1
ATOM 1981 C CA . ALA A 1 251 ? 15.962 0.917 12.175 1.00 70.38 251 ALA A CA 1
ATOM 1982 C C . ALA A 1 251 ? 14.521 1.428 11.965 1.00 70.38 251 ALA A C 1
ATOM 1984 O O . ALA A 1 251 ? 14.187 2.558 12.314 1.00 70.38 251 ALA A O 1
ATOM 1985 N N . GLY A 1 252 ? 13.673 0.601 11.343 1.00 67.56 252 GLY A N 1
ATOM 1986 C CA . GLY A 1 252 ? 12.333 1.018 10.907 1.00 67.56 252 GLY A CA 1
ATOM 1987 C C . GLY A 1 252 ? 12.316 1.863 9.626 1.00 67.56 252 GLY A C 1
ATOM 1988 O O . GLY A 1 252 ? 11.299 2.475 9.317 1.00 67.56 252 GLY A O 1
ATOM 1989 N N . ARG A 1 253 ? 13.431 1.898 8.881 1.00 74.62 253 ARG A N 1
ATOM 1990 C CA . ARG A 1 253 ? 13.599 2.646 7.624 1.00 74.62 253 ARG A CA 1
ATOM 1991 C C . ARG A 1 253 ? 13.311 4.144 7.769 1.00 74.62 253 ARG A C 1
ATOM 1993 O O . ARG A 1 253 ? 12.608 4.739 6.952 1.00 74.62 253 ARG A O 1
ATOM 2000 N N . ARG A 1 254 ? 13.856 4.748 8.827 1.00 74.62 254 ARG A N 1
ATOM 2001 C CA . ARG A 1 254 ? 13.707 6.176 9.142 1.00 74.62 254 ARG A CA 1
ATOM 2002 C C . ARG A 1 254 ? 14.954 6.963 8.754 1.00 74.62 254 ARG A C 1
ATOM 2004 O O . ARG A 1 254 ? 15.990 6.759 9.391 1.00 74.62 254 ARG A O 1
ATOM 2011 N N . PRO A 1 255 ? 14.910 7.829 7.724 1.00 66.50 255 PRO A N 1
ATOM 2012 C CA . PRO A 1 255 ? 16.031 8.697 7.410 1.00 66.50 255 PRO A CA 1
ATOM 2013 C C . PRO A 1 255 ? 16.298 9.674 8.559 1.00 66.50 255 PRO A C 1
ATOM 2015 O O . PRO A 1 255 ? 15.487 10.541 8.874 1.00 66.50 255 PRO A O 1
ATOM 2018 N N . SER A 1 256 ? 17.463 9.534 9.174 1.00 73.75 256 SER A N 1
ATOM 2019 C CA . SER A 1 256 ? 18.006 10.477 10.146 1.00 73.75 256 SER A CA 1
ATOM 2020 C C . SER A 1 256 ? 19.063 11.345 9.480 1.00 73.75 256 SER A C 1
ATOM 2022 O O . SER A 1 256 ? 19.803 10.876 8.613 1.00 73.75 256 SER A O 1
ATOM 2024 N N . GLN A 1 257 ? 19.136 12.614 9.866 1.00 65.38 257 GLN A N 1
ATOM 2025 C CA . GLN A 1 257 ? 20.151 13.523 9.341 1.00 65.38 257 GLN A CA 1
ATOM 2026 C C . GLN A 1 257 ? 21.302 13.670 10.339 1.00 65.38 257 GLN A C 1
ATOM 2028 O O . GLN A 1 257 ? 21.048 13.920 11.520 1.00 65.38 257 GLN A O 1
ATOM 2033 N N . PRO A 1 258 ? 22.567 13.596 9.897 1.00 61.34 258 PRO A N 1
ATOM 2034 C CA . PRO A 1 258 ? 23.678 14.122 10.678 1.00 61.34 258 PRO A CA 1
ATOM 2035 C C . PRO A 1 258 ? 23.521 15.646 10.825 1.00 61.34 258 PRO A C 1
ATOM 2037 O O . PRO A 1 258 ? 23.299 16.342 9.833 1.00 61.34 258 PRO A O 1
ATOM 2040 N N . PHE A 1 259 ? 23.678 16.188 12.039 1.00 55.75 259 PHE A N 1
ATOM 2041 C CA . PHE A 1 259 ? 23.502 17.624 12.337 1.00 55.75 259 PHE A CA 1
ATOM 2042 C C . PHE A 1 259 ? 24.304 18.571 11.419 1.00 55.75 259 PHE A C 1
ATOM 2044 O O . PHE A 1 259 ? 23.874 19.695 11.164 1.00 55.75 259 PHE A O 1
ATOM 2051 N N . SER A 1 260 ? 25.449 18.131 10.891 1.00 59.16 260 SER A N 1
ATOM 2052 C CA . SER A 1 260 ? 26.299 18.922 9.992 1.00 59.16 260 SER A CA 1
ATOM 2053 C C . SER A 1 260 ? 25.726 19.103 8.579 1.00 59.16 260 SER A C 1
ATOM 2055 O O . SER A 1 260 ? 26.120 20.039 7.886 1.00 59.16 260 SER A O 1
ATOM 2057 N N . CYS A 1 261 ? 24.787 18.258 8.139 1.00 61.34 261 CYS A N 1
ATOM 2058 C CA . CYS A 1 261 ? 24.285 18.278 6.764 1.00 61.34 261 CYS A CA 1
ATOM 2059 C C . CYS A 1 261 ? 23.243 19.385 6.510 1.00 61.34 261 CYS A C 1
ATOM 2061 O O . CYS A 1 261 ? 23.218 19.959 5.419 1.00 61.34 261 CYS A O 1
ATOM 2063 N N . CYS A 1 262 ? 22.417 19.735 7.504 1.00 64.00 262 CYS A N 1
ATOM 2064 C CA . CYS A 1 262 ? 21.375 20.764 7.364 1.00 64.00 262 CYS A CA 1
ATOM 2065 C C . CYS A 1 262 ? 21.946 22.136 6.989 1.00 64.00 262 CYS A C 1
ATOM 2067 O O . CYS A 1 262 ? 21.459 22.779 6.058 1.00 64.00 262 CYS A O 1
ATOM 2069 N N . ALA A 1 263 ? 22.993 22.576 7.692 1.00 66.94 263 ALA A N 1
ATOM 2070 C CA . ALA A 1 263 ? 23.608 23.880 7.458 1.00 66.94 263 ALA A CA 1
ATOM 2071 C C . ALA A 1 263 ? 24.201 23.966 6.044 1.00 66.94 263 ALA A C 1
ATOM 2073 O O . ALA A 1 263 ? 23.979 24.939 5.322 1.00 66.94 263 ALA A O 1
ATOM 2074 N N . THR A 1 264 ? 24.888 22.908 5.613 1.00 67.75 264 THR A N 1
ATOM 2075 C CA . THR A 1 264 ? 25.485 22.825 4.279 1.00 67.75 264 THR A CA 1
ATOM 2076 C C . THR A 1 264 ? 24.430 22.758 3.179 1.00 67.75 264 THR A C 1
ATOM 2078 O O . THR A 1 264 ? 24.561 23.437 2.160 1.00 67.75 264 THR A O 1
ATOM 2081 N N . PHE A 1 265 ? 23.350 21.996 3.378 1.00 72.19 265 PHE A N 1
ATOM 2082 C CA . PHE A 1 265 ? 22.246 21.935 2.421 1.00 72.19 265 PHE A CA 1
ATOM 2083 C C . PHE A 1 265 ? 21.546 23.290 2.291 1.00 72.19 265 PHE A C 1
ATOM 2085 O O . PHE A 1 265 ? 21.325 23.757 1.177 1.00 72.19 265 PHE A O 1
ATOM 2092 N N . GLN A 1 266 ? 21.271 23.969 3.407 1.00 75.50 266 GLN A N 1
ATOM 2093 C CA . GLN A 1 266 ? 20.666 25.300 3.403 1.00 75.50 266 GLN A CA 1
ATOM 2094 C C . GLN A 1 266 ? 21.544 26.322 2.669 1.00 75.50 266 GLN A C 1
ATOM 2096 O O . GLN A 1 266 ? 21.031 27.137 1.897 1.00 75.50 266 GLN A O 1
ATOM 2101 N N . GLN A 1 267 ? 22.865 26.262 2.853 1.00 76.94 267 GLN A N 1
ATOM 2102 C CA . GLN A 1 267 ? 23.813 27.108 2.125 1.00 76.94 267 GLN A CA 1
ATOM 2103 C C . GLN A 1 267 ? 23.841 26.786 0.626 1.00 76.94 267 GLN A C 1
ATOM 2105 O O . GLN A 1 267 ? 23.755 27.706 -0.188 1.00 76.94 267 GLN A O 1
ATOM 2110 N N . LYS A 1 268 ? 23.901 25.500 0.248 1.00 75.44 268 LYS A N 1
ATOM 2111 C CA . LYS A 1 268 ? 23.860 25.051 -1.155 1.00 75.44 268 LYS A CA 1
ATOM 2112 C C . LYS A 1 268 ? 22.550 25.445 -1.839 1.00 75.44 268 LYS A C 1
ATOM 2114 O O . LYS A 1 268 ? 22.587 25.975 -2.945 1.00 75.44 268 LYS A O 1
ATOM 2119 N N . PHE A 1 269 ? 21.413 25.260 -1.174 1.00 79.38 269 PHE A N 1
ATOM 2120 C CA . PHE A 1 269 ? 20.103 25.668 -1.680 1.00 79.38 269 PHE A CA 1
ATOM 2121 C C . PHE A 1 269 ? 20.018 27.188 -1.841 1.00 79.38 269 PHE A C 1
ATOM 2123 O O . PHE A 1 269 ? 19.637 27.675 -2.899 1.00 79.38 269 PHE A O 1
ATOM 2130 N N . SER A 1 270 ? 20.466 27.951 -0.839 1.00 80.50 270 SER A N 1
ATOM 2131 C CA . SER A 1 270 ? 20.511 29.417 -0.927 1.00 80.50 270 SER A CA 1
ATOM 2132 C C . SER A 1 270 ? 21.412 29.895 -2.069 1.00 80.50 270 SER A C 1
ATOM 2134 O O . SER A 1 270 ? 21.090 30.872 -2.741 1.00 80.50 270 SER A O 1
ATOM 2136 N N . TYR A 1 271 ? 22.540 29.217 -2.300 1.00 80.31 271 TYR A N 1
ATOM 2137 C CA . TYR A 1 271 ? 23.422 29.494 -3.431 1.00 80.31 271 TYR A CA 1
ATOM 2138 C C . TYR A 1 271 ? 22.740 29.176 -4.766 1.00 80.31 271 TYR A C 1
ATOM 2140 O O . TYR A 1 271 ? 22.778 30.010 -5.665 1.00 80.31 271 TYR A O 1
ATOM 2148 N N . PHE A 1 272 ? 22.087 28.015 -4.877 1.00 77.50 272 PHE A N 1
ATOM 2149 C CA . PHE A 1 272 ? 21.333 27.614 -6.064 1.00 77.50 272 PHE A CA 1
ATOM 2150 C C . PHE A 1 272 ? 20.229 28.622 -6.397 1.00 77.50 272 PHE A C 1
ATOM 2152 O O . PHE A 1 272 ? 20.221 29.143 -7.503 1.00 77.50 272 PHE A O 1
ATOM 2159 N N . VAL A 1 273 ? 19.373 28.984 -5.434 1.00 80.31 273 VAL A N 1
ATOM 2160 C CA . VAL A 1 273 ? 18.294 29.969 -5.636 1.00 80.31 273 VAL A CA 1
ATOM 2161 C C . VAL A 1 273 ? 18.853 31.318 -6.098 1.00 80.31 273 VAL A C 1
ATOM 2163 O O . VAL A 1 273 ? 18.332 31.910 -7.034 1.00 80.31 273 VAL A O 1
ATOM 2166 N N . LYS A 1 274 ? 19.966 31.784 -5.516 1.00 83.62 274 LYS A N 1
ATOM 2167 C CA . LYS A 1 274 ? 20.636 33.030 -5.941 1.00 83.62 274 LYS A CA 1
ATOM 2168 C C . LYS A 1 274 ? 21.278 32.958 -7.330 1.00 83.62 274 LYS A C 1
ATOM 2170 O O . LYS A 1 274 ? 21.708 33.987 -7.845 1.00 83.62 274 LYS A O 1
ATOM 2175 N N . LYS A 1 275 ? 21.459 31.761 -7.886 1.00 79.06 275 LYS A N 1
ATOM 2176 C CA . LYS A 1 275 ? 22.159 31.518 -9.153 1.00 79.06 275 LYS A CA 1
ATOM 2177 C C . LYS A 1 275 ? 21.280 30.822 -10.188 1.00 79.06 275 LYS A C 1
ATOM 2179 O O . LYS A 1 275 ? 21.797 30.485 -11.248 1.00 79.06 275 LYS A O 1
ATOM 2184 N N . ILE A 1 276 ? 19.989 30.628 -9.915 1.00 77.81 276 ILE A N 1
ATOM 2185 C CA . ILE A 1 276 ? 19.094 29.910 -10.823 1.00 77.81 276 ILE A CA 1
ATOM 2186 C C . ILE A 1 276 ? 18.931 30.661 -12.146 1.00 77.81 276 ILE A C 1
ATOM 2188 O O . ILE A 1 276 ? 19.047 30.037 -13.188 1.00 77.81 276 ILE A O 1
ATOM 2192 N N . GLU A 1 277 ? 18.890 31.996 -12.119 1.00 74.00 277 GLU A N 1
ATOM 2193 C CA . GLU A 1 277 ? 18.875 32.833 -13.330 1.00 74.00 277 GLU A CA 1
ATOM 2194 C C . GLU A 1 277 ? 20.111 32.610 -14.220 1.00 74.00 277 GLU A C 1
ATOM 2196 O O . GLU A 1 277 ? 20.029 32.704 -15.440 1.00 74.00 277 GLU A O 1
ATOM 2201 N N . ASN A 1 278 ? 21.264 32.251 -13.638 1.00 71.75 278 ASN A N 1
ATOM 2202 C CA . ASN A 1 278 ? 22.450 31.898 -14.421 1.00 71.75 278 ASN A CA 1
ATOM 2203 C C . ASN A 1 278 ? 22.317 30.515 -15.077 1.00 71.75 278 ASN A C 1
ATOM 2205 O O . ASN A 1 278 ? 22.927 30.286 -16.119 1.00 71.75 278 ASN A O 1
ATOM 2209 N N . MET A 1 279 ? 21.575 29.588 -14.462 1.00 60.56 279 MET A N 1
ATOM 2210 C CA . MET A 1 279 ? 21.251 28.288 -15.058 1.00 60.56 279 MET A CA 1
ATOM 2211 C C . MET A 1 279 ? 20.180 28.441 -16.134 1.00 60.56 279 MET A C 1
ATOM 2213 O O . MET A 1 279 ? 20.347 27.879 -17.210 1.00 60.56 279 MET A O 1
ATOM 2217 N N . ASP A 1 280 ? 19.148 29.247 -15.891 1.00 59.75 280 ASP A N 1
ATOM 2218 C CA . ASP A 1 280 ? 18.124 29.577 -16.884 1.00 59.75 280 ASP A CA 1
ATOM 2219 C C . ASP A 1 280 ? 18.774 30.259 -18.090 1.00 59.75 280 ASP A C 1
ATOM 2221 O O . ASP A 1 280 ? 18.606 29.812 -19.218 1.00 59.75 280 ASP A O 1
ATOM 2225 N N . SER A 1 281 ? 19.667 31.226 -17.854 1.00 61.06 281 SER A N 1
ATOM 2226 C CA . SER A 1 281 ? 20.471 31.844 -18.909 1.00 61.06 281 SER A CA 1
ATOM 2227 C C . SER A 1 281 ? 21.399 30.853 -19.622 1.00 61.06 281 SER A C 1
ATOM 2229 O O . SER A 1 281 ? 21.640 31.038 -20.807 1.00 61.06 281 SER A O 1
ATOM 2231 N N . LEU A 1 282 ? 21.911 29.805 -18.961 1.00 55.84 282 LEU A N 1
ATOM 2232 C CA . LEU A 1 282 ? 22.715 28.752 -19.602 1.00 55.84 282 LEU A CA 1
ATOM 2233 C C . LEU A 1 282 ? 21.857 27.825 -20.476 1.00 55.84 282 LEU A C 1
ATOM 2235 O O . LEU A 1 282 ? 22.299 27.423 -21.549 1.00 55.84 282 LEU A O 1
ATOM 2239 N N . PHE A 1 283 ? 20.649 27.482 -20.029 1.00 51.44 283 PHE A N 1
ATOM 2240 C CA . PHE A 1 283 ? 19.707 26.672 -20.802 1.00 51.44 283 PHE A CA 1
ATOM 2241 C C . PHE A 1 283 ? 19.069 27.461 -21.956 1.00 51.44 283 PHE A C 1
ATOM 2243 O O . PHE A 1 283 ? 18.763 26.871 -22.992 1.00 51.44 283 PHE A O 1
ATOM 2250 N N . GLU A 1 284 ? 18.930 28.780 -21.809 1.00 50.03 284 GLU A N 1
ATOM 2251 C CA . GLU A 1 284 ? 18.481 29.705 -22.856 1.00 50.03 284 GLU A CA 1
ATOM 2252 C C . GLU A 1 284 ? 19.626 30.258 -23.724 1.00 50.03 284 GLU A C 1
ATOM 2254 O O . GLU A 1 284 ? 19.372 30.853 -24.775 1.00 50.03 284 GLU A O 1
ATOM 2259 N N . ALA A 1 285 ? 20.891 30.051 -23.339 1.00 42.19 285 ALA A N 1
ATOM 2260 C CA . ALA A 1 285 ? 22.040 30.506 -24.111 1.00 42.19 285 ALA A CA 1
ATOM 2261 C C . ALA A 1 285 ? 22.093 29.788 -25.464 1.00 42.19 285 ALA A C 1
ATOM 2263 O O . ALA A 1 285 ? 22.424 28.606 -25.571 1.00 42.19 285 ALA A O 1
ATOM 2264 N N . GLN A 1 286 ? 21.835 30.538 -26.533 1.00 40.03 286 GLN A N 1
ATOM 2265 C CA . GLN A 1 286 ? 22.232 30.147 -27.877 1.00 40.03 286 GLN A CA 1
ATOM 2266 C C . GLN A 1 286 ? 23.730 30.423 -28.022 1.00 40.03 286 GLN A C 1
ATOM 2268 O O . GLN A 1 286 ? 24.164 31.575 -28.012 1.00 40.03 286 GLN A O 1
ATOM 2273 N N . PHE A 1 287 ? 24.539 29.369 -28.126 1.00 42.12 287 PHE A N 1
ATOM 2274 C CA . PHE A 1 287 ? 25.960 29.532 -28.414 1.00 42.12 287 PHE A CA 1
ATOM 2275 C C . PHE A 1 287 ? 26.134 30.110 -29.822 1.00 42.12 287 PHE A C 1
ATOM 2277 O O . PHE A 1 287 ? 25.467 29.681 -30.766 1.00 42.12 287 PHE A O 1
ATOM 2284 N N . SER A 1 288 ? 27.027 31.097 -29.943 1.00 39.28 288 SER A N 1
ATOM 2285 C CA . SER A 1 288 ? 27.390 31.756 -31.198 1.00 39.28 288 SER A CA 1
ATOM 2286 C C . SER A 1 288 ? 27.653 30.729 -32.306 1.00 39.28 288 SER A C 1
ATOM 2288 O O . SER A 1 288 ? 28.208 29.666 -32.013 1.00 39.28 288 SER A O 1
ATOM 2290 N N . PRO A 1 289 ? 27.327 31.036 -33.574 1.00 37.75 289 PRO A N 1
ATOM 2291 C CA . PRO A 1 289 ? 27.615 30.137 -34.682 1.00 37.75 289 PRO A CA 1
ATOM 2292 C C . PRO A 1 289 ? 29.118 29.843 -34.720 1.00 37.75 289 PRO A C 1
ATOM 2294 O O . PRO A 1 289 ? 29.939 30.729 -34.962 1.00 37.75 289 PRO A O 1
ATOM 2297 N N . LEU A 1 290 ? 29.480 28.588 -34.451 1.00 42.16 290 LEU A N 1
ATOM 2298 C CA . LEU A 1 290 ? 30.793 28.070 -34.802 1.00 42.16 290 LEU A CA 1
ATOM 2299 C C . LEU A 1 290 ? 30.847 28.084 -36.330 1.00 42.16 290 LEU A C 1
ATOM 2301 O O . LEU A 1 290 ? 29.918 27.594 -36.970 1.00 42.16 290 LEU A O 1
ATOM 2305 N N . SER A 1 291 ? 31.917 28.615 -36.912 1.00 46.91 291 SER A N 1
ATOM 2306 C CA . SER A 1 291 ? 32.058 28.852 -38.355 1.00 46.91 291 SER A CA 1
ATOM 2307 C C . SER A 1 291 ? 31.959 27.607 -39.257 1.00 46.91 291 SER A C 1
ATOM 2309 O O . SER A 1 291 ? 32.079 27.764 -40.460 1.00 46.91 291 SER A O 1
ATOM 2311 N N . ASP A 1 292 ? 31.704 26.413 -38.706 1.00 52.22 292 ASP A N 1
ATOM 2312 C CA . ASP A 1 292 ? 31.434 25.167 -39.444 1.00 52.22 292 ASP A CA 1
ATOM 2313 C C . ASP A 1 292 ? 30.429 24.216 -38.741 1.00 52.22 292 ASP A C 1
ATOM 2315 O O . ASP A 1 292 ? 30.294 23.048 -39.108 1.00 52.22 292 ASP A O 1
ATOM 2319 N N . GLY A 1 293 ? 29.699 24.676 -37.714 1.00 50.19 293 GLY A N 1
ATOM 2320 C CA . GLY A 1 293 ? 28.742 23.850 -36.962 1.00 50.19 293 GLY A CA 1
ATOM 2321 C C . GLY A 1 293 ? 27.299 24.306 -37.173 1.00 50.19 293 GLY A C 1
ATOM 2322 O O . GLY A 1 293 ? 26.919 25.370 -36.698 1.00 50.19 293 GLY A O 1
ATOM 2323 N N . LYS A 1 294 ? 26.468 23.497 -37.844 1.00 54.34 294 LYS A N 1
ATOM 2324 C CA . LYS A 1 294 ? 25.068 23.855 -38.158 1.00 54.34 294 LYS A CA 1
ATOM 2325 C C . LYS A 1 294 ? 24.132 23.910 -36.941 1.00 54.34 294 LYS A C 1
ATOM 2327 O O . LYS A 1 294 ? 23.065 24.509 -37.039 1.00 54.34 294 LYS A O 1
ATOM 2332 N N . CYS A 1 295 ? 24.485 23.279 -35.815 1.00 53.91 295 CYS A N 1
ATOM 2333 C CA . CYS A 1 295 ? 23.592 23.140 -34.659 1.00 53.91 295 CYS A CA 1
ATOM 2334 C C . CYS A 1 295 ? 24.161 23.802 -33.387 1.00 53.91 295 CYS A C 1
ATOM 2336 O O . CYS A 1 295 ? 25.216 23.375 -32.917 1.00 53.91 295 CYS A O 1
ATOM 2338 N N . PRO A 1 296 ? 23.451 24.773 -32.776 1.00 51.12 296 PRO A N 1
ATOM 2339 C CA . PRO A 1 296 ? 23.897 25.476 -31.568 1.00 51.12 296 PRO A CA 1
ATOM 2340 C C . PRO A 1 296 ? 23.575 24.743 -30.247 1.00 51.12 296 PRO A C 1
ATOM 2342 O O . PRO A 1 296 ? 23.732 25.325 -29.176 1.00 51.12 296 PRO A O 1
ATOM 2345 N N . ARG A 1 297 ? 23.088 23.491 -30.285 1.00 54.84 297 ARG A N 1
ATOM 2346 C CA . ARG A 1 297 ? 22.715 22.713 -29.083 1.00 54.84 297 ARG A CA 1
ATOM 2347 C C . ARG A 1 297 ? 23.794 21.706 -28.673 1.00 54.84 297 ARG A C 1
ATOM 2349 O O . ARG A 1 297 ? 24.623 21.301 -29.485 1.00 54.84 297 ARG A O 1
ATOM 2356 N N . TYR A 1 298 ? 23.727 21.250 -27.419 1.00 54.09 298 TYR A N 1
ATOM 2357 C CA . TYR A 1 298 ? 24.594 20.201 -26.871 1.00 54.09 298 TYR A CA 1
ATOM 2358 C C . TYR A 1 298 ? 24.610 18.936 -27.751 1.00 54.09 298 TYR A C 1
ATOM 2360 O O . TYR A 1 298 ? 23.562 18.392 -28.102 1.00 54.09 298 TYR A O 1
ATOM 2368 N N . MET A 1 299 ? 25.811 18.447 -28.076 1.00 67.69 299 MET A N 1
ATOM 2369 C CA . MET A 1 299 ? 26.033 17.203 -28.821 1.00 67.69 299 MET A CA 1
ATOM 2370 C C . MET A 1 299 ? 26.489 16.085 -27.880 1.00 67.69 299 MET A C 1
ATOM 2372 O O . MET A 1 299 ? 27.237 16.316 -26.929 1.00 67.69 299 MET A O 1
ATOM 2376 N N . LYS A 1 300 ? 26.076 14.849 -28.162 1.00 68.81 300 LYS A N 1
ATOM 2377 C CA . LYS A 1 300 ? 26.479 13.665 -27.400 1.00 68.81 300 LYS A CA 1
ATOM 2378 C C . LYS A 1 300 ? 27.836 13.166 -27.890 1.00 68.81 300 LYS A C 1
ATOM 2380 O O . LYS A 1 300 ? 27.974 12.819 -29.061 1.00 68.81 300 LYS A O 1
ATOM 2385 N N . TYR A 1 301 ? 28.821 13.079 -27.000 1.00 74.81 301 TYR A N 1
ATOM 2386 C CA . TYR A 1 301 ? 30.107 12.457 -27.318 1.00 74.81 301 TYR A CA 1
ATOM 2387 C C . TYR A 1 301 ? 30.001 10.931 -27.289 1.00 74.81 301 TYR A C 1
ATOM 2389 O O . TYR A 1 301 ? 29.556 10.343 -26.304 1.00 74.81 301 TYR A O 1
ATOM 2397 N N . ILE A 1 302 ? 30.417 10.292 -28.380 1.00 77.44 302 ILE A N 1
ATOM 2398 C CA . ILE A 1 302 ? 30.496 8.842 -28.515 1.00 77.44 302 ILE A CA 1
ATOM 2399 C C . ILE A 1 302 ? 31.977 8.467 -28.585 1.00 77.44 302 ILE A C 1
ATOM 2401 O O . ILE A 1 302 ? 32.659 8.731 -29.576 1.00 77.44 302 ILE A O 1
ATOM 2405 N N . SER A 1 303 ? 32.463 7.841 -27.515 1.00 72.00 303 SER A N 1
ATOM 2406 C CA . SER A 1 303 ? 33.876 7.507 -27.303 1.00 72.00 303 SER A CA 1
ATOM 2407 C C . SER A 1 303 ? 34.361 6.268 -28.063 1.00 72.00 303 SER A C 1
ATOM 2409 O O . SER A 1 303 ? 35.564 6.022 -28.110 1.00 72.00 303 SER A O 1
ATOM 2411 N N . SER A 1 304 ? 33.461 5.486 -28.672 1.00 76.25 304 SER A N 1
ATOM 2412 C CA . SER A 1 304 ? 33.835 4.338 -29.511 1.00 76.25 304 SER A CA 1
ATOM 2413 C C . SER A 1 304 ? 34.633 4.803 -30.733 1.00 76.25 304 SER A C 1
ATOM 2415 O O . SER A 1 304 ? 34.199 5.750 -31.385 1.00 76.25 304 SER A O 1
ATOM 2417 N N . L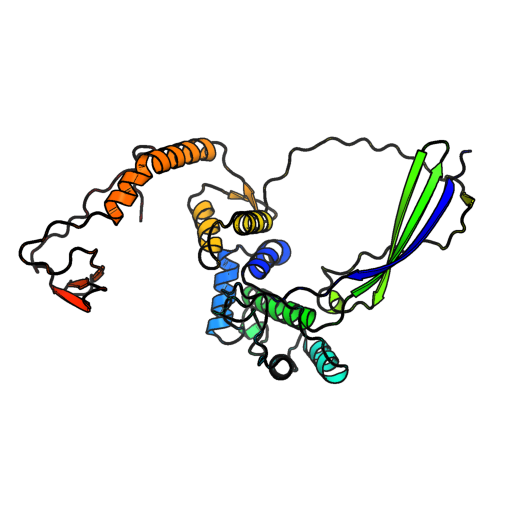EU A 1 305 ? 35.732 4.129 -31.073 1.00 73.50 305 LEU A N 1
ATOM 2418 C CA . LEU A 1 305 ? 36.594 4.485 -32.206 1.00 73.50 305 LEU A CA 1
ATOM 2419 C C . LEU A 1 305 ? 35.907 4.230 -33.570 1.00 73.50 305 LEU A C 1
ATOM 2421 O O . LEU A 1 305 ? 35.389 3.132 -33.773 1.00 73.50 305 LEU A O 1
ATOM 2425 N N . PRO A 1 306 ? 35.932 5.193 -34.517 1.00 72.12 306 PRO A N 1
ATOM 2426 C CA . PRO A 1 306 ? 36.447 6.557 -34.372 1.00 72.12 306 PRO A CA 1
ATOM 2427 C C . PRO A 1 306 ? 35.506 7.431 -33.527 1.00 72.12 306 PRO A C 1
ATOM 2429 O O . PRO A 1 306 ? 34.280 7.388 -33.689 1.00 72.12 306 PRO A O 1
ATOM 2432 N N . SER A 1 307 ? 36.095 8.232 -32.635 1.00 77.81 307 SER A N 1
ATOM 2433 C CA . SER A 1 307 ? 35.345 9.120 -31.748 1.00 77.81 307 SER A CA 1
ATOM 2434 C C . SER A 1 307 ? 34.553 10.155 -32.548 1.00 77.81 307 SER A C 1
ATOM 2436 O O . SER A 1 307 ? 35.030 10.735 -33.529 1.00 77.81 307 SER A O 1
ATOM 2438 N N . ARG A 1 308 ? 33.301 10.369 -32.140 1.00 83.06 308 ARG A N 1
ATOM 2439 C CA . ARG A 1 308 ? 32.343 11.202 -32.875 1.00 83.06 308 ARG A CA 1
ATOM 2440 C C . ARG A 1 308 ? 31.404 11.948 -31.937 1.00 83.06 308 ARG A C 1
ATOM 2442 O O . ARG A 1 308 ? 31.165 11.515 -30.811 1.00 83.06 308 ARG A O 1
ATOM 2449 N N . LEU A 1 309 ? 30.866 13.059 -32.414 1.00 77.88 309 LEU A N 1
ATOM 2450 C CA . LEU A 1 309 ? 29.795 13.813 -31.774 1.00 77.88 309 LEU A CA 1
ATOM 2451 C C . LEU A 1 309 ? 28.496 13.533 -32.530 1.00 77.88 309 LEU A C 1
ATOM 2453 O O . LEU A 1 309 ? 28.473 13.588 -33.755 1.00 77.88 309 LEU A O 1
ATOM 2457 N N . PHE A 1 310 ? 27.423 13.224 -31.812 1.00 75.94 310 PHE A N 1
ATOM 2458 C CA . PHE A 1 310 ? 26.094 13.035 -32.385 1.00 75.94 310 PHE A CA 1
ATOM 2459 C C . PHE A 1 310 ? 25.166 14.162 -31.944 1.00 75.94 310 PHE A C 1
ATOM 2461 O O . PHE A 1 310 ? 25.022 14.427 -30.747 1.00 75.94 310 PHE A O 1
ATOM 2468 N N . CYS A 1 311 ? 24.516 14.809 -32.906 1.00 72.19 311 CYS A N 1
ATOM 2469 C CA . CYS A 1 311 ? 23.461 15.771 -32.636 1.00 72.19 311 CYS A CA 1
ATOM 2470 C C . CYS A 1 311 ? 22.104 15.062 -32.683 1.00 72.19 311 CYS A C 1
ATOM 2472 O O . CYS A 1 311 ? 21.625 14.719 -33.757 1.00 72.19 311 CYS A O 1
ATOM 2474 N N . GLY A 1 312 ? 21.454 14.889 -31.531 1.00 62.47 312 GLY A N 1
ATOM 2475 C CA . GLY A 1 312 ? 20.128 14.257 -31.469 1.00 62.47 312 GLY A CA 1
ATOM 2476 C C . GLY A 1 312 ? 19.006 15.063 -32.132 1.00 62.47 312 GLY A C 1
ATOM 2477 O O . GLY A 1 312 ? 17.972 14.499 -32.450 1.00 62.47 312 GLY A O 1
ATOM 2478 N N . THR A 1 313 ? 19.205 16.366 -32.353 1.00 63.28 313 THR A N 1
ATOM 2479 C CA . THR A 1 313 ? 18.196 17.254 -32.958 1.00 63.28 313 THR A CA 1
ATOM 2480 C C . THR A 1 313 ? 18.288 17.294 -34.480 1.00 63.28 313 THR A C 1
ATOM 2482 O O . THR A 1 313 ? 17.273 17.408 -35.155 1.00 63.28 313 THR A O 1
ATOM 2485 N N . CYS A 1 314 ? 19.506 17.254 -35.021 1.00 72.50 314 CYS A N 1
ATOM 2486 C CA . CYS A 1 314 ? 19.749 17.295 -36.464 1.00 72.50 314 CYS A CA 1
ATOM 2487 C C . CYS A 1 314 ? 19.988 15.901 -37.055 1.00 72.50 314 CYS A C 1
ATOM 2489 O O . CYS A 1 314 ? 20.154 15.789 -38.262 1.00 72.50 314 CYS A O 1
ATOM 2491 N N . GLU A 1 315 ? 20.071 14.872 -36.206 1.00 78.06 315 GLU A N 1
ATOM 2492 C CA . GLU A 1 315 ? 20.430 13.492 -36.557 1.00 78.06 315 GLU A CA 1
ATOM 2493 C C . GLU A 1 315 ? 21.767 13.368 -37.319 1.00 78.06 315 GLU A C 1
ATOM 2495 O O . GLU A 1 315 ? 22.050 12.366 -37.971 1.00 78.06 315 GLU A O 1
ATOM 2500 N N . GLU A 1 316 ? 22.639 14.373 -37.193 1.00 76.69 316 GLU A N 1
ATOM 2501 C CA . GLU A 1 316 ? 23.947 14.422 -37.845 1.00 76.69 316 GLU A CA 1
ATOM 2502 C C . GLU A 1 316 ? 25.067 13.910 -36.920 1.00 76.69 316 GLU A C 1
ATOM 2504 O O . GLU A 1 316 ? 25.033 14.053 -35.690 1.00 76.69 316 GLU A O 1
ATOM 2509 N N . VAL A 1 317 ? 26.101 13.337 -37.540 1.00 79.44 317 VAL A N 1
ATOM 2510 C CA . VAL A 1 317 ? 27.315 12.842 -36.883 1.00 79.44 317 VAL A CA 1
ATOM 2511 C C . VAL A 1 317 ? 28.512 13.670 -37.341 1.00 79.44 317 VAL A C 1
ATOM 2513 O O . VAL A 1 317 ? 28.782 13.771 -38.535 1.00 79.44 317 VAL A O 1
ATOM 2516 N N . TYR A 1 318 ? 29.275 14.193 -36.387 1.00 77.56 318 TYR A N 1
ATOM 2517 C CA . TYR A 1 318 ? 30.507 14.938 -36.629 1.00 77.56 318 TYR A CA 1
ATOM 2518 C C . TYR A 1 318 ? 31.709 14.124 -36.151 1.00 77.56 318 TYR A C 1
ATOM 2520 O O . TYR A 1 318 ? 31.720 13.606 -35.031 1.00 77.56 318 TYR A O 1
ATOM 2528 N N . PHE A 1 319 ? 32.740 14.006 -36.984 1.00 76.19 319 PHE A N 1
ATOM 2529 C CA . PHE A 1 319 ? 33.965 13.298 -36.616 1.00 76.19 319 PHE A CA 1
ATOM 2530 C C . PHE A 1 319 ? 34.876 14.191 -35.781 1.00 76.19 319 PHE A C 1
ATOM 2532 O O . PHE A 1 319 ? 35.129 15.344 -36.131 1.00 76.19 319 PHE A O 1
ATOM 2539 N N . VAL A 1 320 ? 35.389 13.652 -34.674 1.00 72.38 320 VAL A N 1
ATOM 2540 C CA . VAL A 1 320 ? 36.362 14.372 -33.849 1.00 72.38 320 VAL A CA 1
ATOM 2541 C C . VAL A 1 320 ? 37.738 14.295 -34.526 1.00 72.38 320 VAL A C 1
ATOM 2543 O O . VAL A 1 320 ? 38.109 13.227 -35.022 1.00 72.38 320 VAL A O 1
ATOM 2546 N N . PRO A 1 321 ? 38.527 15.389 -34.562 1.00 73.44 321 PRO A N 1
ATOM 2547 C CA . PRO A 1 321 ? 39.866 15.366 -35.141 1.00 73.44 321 PRO A CA 1
ATOM 2548 C C . PRO A 1 321 ? 40.737 14.275 -34.505 1.00 73.44 321 PRO A C 1
ATOM 2550 O O . PRO A 1 321 ? 40.910 14.247 -33.288 1.00 73.44 321 PRO A O 1
ATOM 2553 N N . GLN A 1 322 ? 41.353 13.420 -35.327 1.00 63.53 322 GLN A N 1
ATOM 2554 C CA . GLN A 1 322 ? 42.138 12.259 -34.868 1.00 63.53 322 GLN A CA 1
ATOM 2555 C C . GLN A 1 322 ? 43.367 12.619 -34.007 1.00 63.53 322 GLN A C 1
ATOM 2557 O O . GLN A 1 322 ? 43.926 11.754 -33.341 1.00 63.53 322 GLN A O 1
ATOM 2562 N N . LYS A 1 323 ? 43.792 13.891 -34.012 1.00 65.25 323 LYS A N 1
ATOM 2563 C CA . LYS A 1 323 ? 44.906 14.426 -33.206 1.00 65.25 323 LYS A CA 1
ATOM 2564 C C . LYS A 1 323 ? 44.476 15.526 -32.221 1.00 65.25 323 LYS A C 1
ATOM 2566 O O . LYS A 1 323 ? 45.328 16.214 -31.665 1.00 65.25 323 LYS A O 1
ATOM 2571 N N . GLY A 1 324 ? 43.172 15.732 -32.024 1.00 60.03 324 GLY A N 1
ATOM 2572 C CA . GLY A 1 324 ? 42.649 16.719 -31.078 1.00 60.03 324 GLY A CA 1
ATOM 2573 C C . GLY A 1 324 ? 42.645 16.189 -29.641 1.00 60.03 324 GLY A C 1
ATOM 2574 O O . GLY A 1 324 ? 42.295 15.037 -29.404 1.00 60.03 324 GLY A O 1
ATOM 2575 N N . THR A 1 325 ? 43.005 17.025 -28.665 1.00 56.56 325 THR A N 1
ATOM 2576 C CA . THR A 1 325 ? 42.804 16.725 -27.237 1.00 56.56 325 THR A CA 1
ATOM 2577 C C . THR A 1 325 ? 41.461 17.294 -26.785 1.00 56.56 325 THR A C 1
ATOM 2579 O O . THR A 1 325 ? 41.264 18.507 -26.798 1.00 56.56 325 THR A O 1
ATOM 2582 N N . ILE A 1 326 ? 40.536 16.430 -26.359 1.00 59.53 326 ILE A N 1
ATOM 2583 C CA . ILE A 1 326 ? 39.308 16.865 -25.681 1.00 59.53 326 ILE A CA 1
ATOM 2584 C C . ILE A 1 326 ? 39.692 17.247 -24.250 1.00 59.53 326 ILE A C 1
ATOM 2586 O O . ILE A 1 326 ? 40.136 16.399 -23.478 1.00 59.53 326 ILE A O 1
ATOM 2590 N N . LYS A 1 327 ? 39.536 18.523 -23.892 1.00 53.62 327 LYS A N 1
ATOM 2591 C CA . LYS A 1 327 ? 39.653 18.987 -22.505 1.00 53.62 327 LYS A CA 1
ATOM 2592 C C . LYS A 1 327 ? 38.255 19.152 -21.925 1.00 53.62 327 LYS A C 1
ATOM 2594 O O . LYS A 1 327 ? 37.438 19.857 -22.515 1.00 53.62 327 LYS A O 1
ATOM 2599 N N . LEU A 1 328 ? 37.990 18.544 -20.768 1.00 50.53 328 LEU A N 1
ATOM 2600 C CA . LEU A 1 328 ? 36.816 18.906 -19.977 1.00 50.53 328 LEU A CA 1
ATOM 2601 C C . LEU A 1 328 ? 36.925 20.387 -19.600 1.00 50.53 328 LEU A C 1
ATOM 2603 O O . LEU A 1 328 ? 37.936 20.831 -19.050 1.00 50.53 328 LEU A O 1
ATOM 2607 N N . TYR A 1 329 ? 35.898 21.167 -19.928 1.00 41.09 329 TYR A N 1
ATOM 2608 C CA . TYR A 1 329 ? 35.848 22.568 -19.540 1.00 41.09 329 TYR A CA 1
ATOM 2609 C C . TYR A 1 329 ? 35.580 22.656 -18.036 1.00 41.09 329 TYR A C 1
ATOM 2611 O O . TYR A 1 329 ? 34.452 22.445 -17.610 1.00 41.09 329 TYR A O 1
ATOM 2619 N N . LYS A 1 330 ? 36.633 22.986 -17.273 1.00 44.12 330 LYS A N 1
ATOM 2620 C CA . LYS A 1 330 ? 36.653 23.252 -15.823 1.00 44.12 330 LYS A CA 1
ATOM 2621 C C . LYS A 1 330 ? 36.073 22.117 -14.968 1.00 44.12 330 LYS A C 1
ATOM 2623 O O . LYS A 1 330 ? 34.866 21.930 -14.886 1.00 44.12 330 LYS A O 1
ATOM 2628 N N . GLU A 1 331 ? 36.931 21.453 -14.197 1.00 45.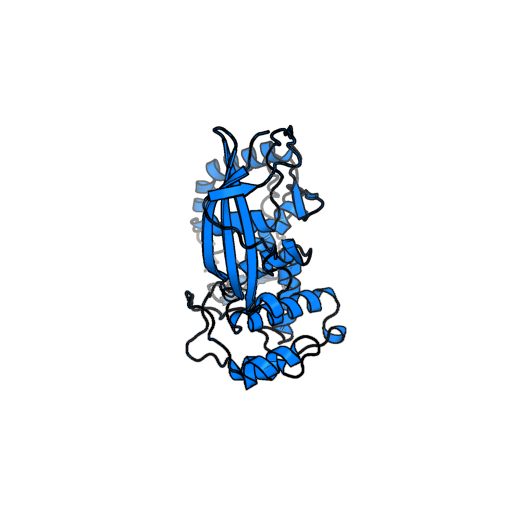81 331 GLU A N 1
ATOM 2629 C CA . GLU A 1 331 ? 36.484 20.806 -12.960 1.00 45.81 331 GLU A CA 1
ATOM 2630 C C . GLU A 1 331 ? 35.994 21.911 -12.016 1.00 45.81 331 GLU A C 1
ATOM 2632 O O . GLU A 1 331 ? 36.772 22.567 -11.321 1.00 45.81 331 GLU A O 1
ATOM 2637 N N . ILE A 1 332 ? 34.696 22.211 -12.065 1.00 48.50 332 ILE A N 1
ATOM 2638 C CA . ILE A 1 332 ? 34.092 23.186 -11.166 1.00 48.50 332 ILE A CA 1
ATOM 2639 C C . ILE A 1 332 ? 34.020 22.520 -9.795 1.00 48.50 332 ILE A C 1
ATOM 2641 O O . ILE A 1 332 ? 33.111 21.749 -9.492 1.00 48.50 332 ILE A O 1
ATOM 2645 N N . MET A 1 333 ? 35.015 22.810 -8.962 1.00 44.72 333 MET A N 1
ATOM 2646 C CA . MET A 1 333 ? 34.957 22.501 -7.542 1.00 44.72 333 MET A CA 1
ATOM 2647 C C . MET A 1 333 ? 33.809 23.286 -6.914 1.00 44.72 333 MET A C 1
ATOM 2649 O O . MET A 1 333 ? 33.687 24.494 -7.136 1.00 44.72 333 MET A O 1
ATOM 2653 N N . CYS A 1 334 ? 32.978 22.620 -6.108 1.00 45.44 334 CYS A N 1
ATOM 2654 C CA . CYS A 1 334 ? 31.962 23.324 -5.338 1.00 45.44 334 CYS A CA 1
ATOM 2655 C C . CYS A 1 334 ? 32.672 24.331 -4.410 1.00 45.44 334 CYS A C 1
ATOM 2657 O O . CYS A 1 334 ? 33.454 23.902 -3.552 1.00 45.44 334 CYS A O 1
ATOM 2659 N N . PRO A 1 335 ? 32.411 25.649 -4.529 1.00 50.88 335 PRO A N 1
ATOM 2660 C CA . PRO A 1 335 ? 33.095 26.665 -3.726 1.00 50.88 335 PRO A CA 1
ATOM 2661 C C . PRO A 1 335 ? 32.799 26.539 -2.224 1.00 50.88 335 PRO A C 1
ATOM 2663 O O . PRO A 1 335 ? 33.482 27.159 -1.415 1.00 50.88 335 PRO A O 1
ATOM 2666 N N . LEU A 1 336 ? 31.800 25.729 -1.859 1.00 53.66 336 LEU A N 1
ATOM 2667 C CA . LEU A 1 336 ? 31.402 25.463 -0.481 1.00 53.66 336 LEU A CA 1
ATOM 2668 C C . LEU A 1 336 ? 32.068 24.219 0.126 1.00 53.66 336 LEU A C 1
ATOM 2670 O O . LEU A 1 336 ? 32.129 24.137 1.346 1.00 53.66 336 LEU A O 1
ATOM 2674 N N . GLU A 1 337 ? 32.579 23.269 -0.669 1.00 50.84 337 GLU A N 1
ATOM 2675 C CA . GLU A 1 337 ? 33.098 22.002 -0.116 1.00 50.84 337 GLU A CA 1
ATOM 2676 C C . GLU A 1 337 ? 34.521 21.619 -0.526 1.00 50.84 337 GLU A C 1
ATOM 2678 O O . GLU A 1 337 ? 35.067 20.697 0.069 1.00 50.84 337 GLU A O 1
ATOM 2683 N N . ARG A 1 338 ? 35.173 22.299 -1.485 1.00 46.75 338 ARG A N 1
ATOM 2684 C CA . ARG A 1 338 ? 36.496 21.867 -2.002 1.00 46.75 338 ARG A CA 1
ATOM 2685 C C . ARG A 1 338 ? 36.558 20.354 -2.314 1.00 46.75 338 ARG A C 1
ATOM 2687 O O . ARG A 1 338 ? 37.630 19.759 -2.282 1.00 46.75 338 ARG A O 1
ATOM 2694 N N . THR A 1 339 ? 35.426 19.740 -2.649 1.00 43.16 339 THR A N 1
ATOM 2695 C CA . THR A 1 339 ? 35.322 18.372 -3.160 1.00 43.16 339 THR A CA 1
ATOM 2696 C C . THR A 1 339 ? 34.831 18.414 -4.601 1.00 43.16 339 THR A C 1
ATOM 2698 O O . THR A 1 339 ? 34.066 19.299 -5.008 1.00 43.16 339 THR A O 1
ATOM 2701 N N . THR A 1 340 ? 35.363 17.503 -5.409 1.00 36.00 340 THR A N 1
ATOM 2702 C CA . THR A 1 340 ? 35.015 17.346 -6.818 1.00 36.00 340 THR A CA 1
ATOM 2703 C C . THR A 1 340 ? 33.596 16.799 -6.920 1.00 36.00 340 THR A C 1
ATOM 2705 O O . THR A 1 340 ? 33.267 15.772 -6.330 1.00 36.00 340 THR A O 1
ATOM 2708 N N . LEU A 1 341 ? 32.738 17.495 -7.669 1.00 35.84 341 LEU A N 1
ATOM 2709 C CA . LEU A 1 341 ? 31.452 16.954 -8.094 1.00 35.84 341 LEU A CA 1
ATOM 2710 C C . LEU A 1 341 ? 31.747 15.864 -9.130 1.00 35.84 341 LEU A C 1
ATOM 2712 O O . LEU A 1 341 ? 32.006 16.169 -10.292 1.00 35.84 341 LEU A O 1
ATOM 2716 N N . SER A 1 342 ? 31.765 14.602 -8.712 1.00 30.52 342 SER A N 1
ATOM 2717 C CA . SER A 1 342 ? 31.696 13.480 -9.647 1.00 30.52 342 SER A CA 1
ATOM 2718 C C . SER A 1 342 ? 30.278 13.438 -10.216 1.00 30.52 342 SER A C 1
ATOM 2720 O O . SER A 1 342 ? 29.333 13.133 -9.482 1.00 30.52 342 SER A O 1
ATOM 2722 N N . PHE A 1 343 ? 30.147 13.838 -11.481 1.00 32.50 343 PHE A N 1
ATOM 2723 C CA . PHE A 1 343 ? 28.938 13.670 -12.288 1.00 32.50 343 PHE A CA 1
ATOM 2724 C C . PHE A 1 343 ? 28.768 12.222 -12.734 1.00 32.50 343 PHE A C 1
ATOM 2726 O O . PHE A 1 343 ? 29.802 11.589 -13.055 1.00 32.50 343 PHE A O 1
#

InterPro domains:
  IPR000380 DNA topoisomerase, type IA [PTHR11390] (22-253)
  IPR003602 DNA topoisomerase, type IA, DNA-binding domain [SM00437] (10-262)
  IPR013497 DNA topoisomerase, type IA, central [PF01131] (21-253)
  IPR013497 DNA topoisomerase, type IA, central [PS52039] (1-343)
  IPR013824 DNA topoisomerase, type IA, central region, subdomain 1 [G3DSA:1.10.460.10] (144-297)
  IPR013826 DNA topoisomerase, type IA, central region, subdomain 3 [G3DSA:1.10.290.10] (21-143)
  IPR023405 DNA topoisomerase, type IA, core domain [SSF56712] (7-252)
  IPR023406 DNA topoisomerase, type IA, active site [PS00396] (47-61)
  IPR056452 DNA topoisomerase 3-beta, zinc ribbon domain [PF23546] (293-323)